Protein 9JB3 (pdb70)

GO terms:
  GO:0005515 protein binding (F, IPI)

Solvent-accessible surface area: 10215 Å² total; per-residue (Å²): 89,58,37,52,148,12,0,101,78,0,28,47,25,0,91,103,9,14,61,14,0,78,4,0,31,60,28,0,51,84,26,7,36,99,14,23,175,138,106,68,131,89,13,5,84,103,174,23,11,79,67,3,1,35,72,0,58,73,0,31,101,12,0,105,59,0,17,128,45,0,52,102,46,22,140,98,19,119,134,88,94,86,0,0,42,0,0,53,124,26,4,95,121,1,103,46,0,12,25,6,13,124,33,17,113,132,8,22,60,36,13,66,90,21,35,154,163,30,108,33,0,28,43,12,7,146,107,18,22,102,31,130,76,0,67,111,78,53,0,92,63,20,2,55,68,0,25,83,14,1,57,80,1,110,113,26,1,64,63,0,34,171,53,37,139,124,89,51,52,4,35,162,41,0,79,77,0,22,63,29,2,57,86,1,15,75,77,69,159

Secondary structure (DSSP, 8-state):
-HHHHHHHHHHHHHHHHHHHHHIIIIIIHHHHHHHHHHHTS-SS-HHHHHHHTTTHHHHHHHHHHHHHHHHHHHHTTTT----HHHHHHTHHHHTHHHHHHHHHHHHHHHHHHHHHH-HHHHHHHHHHHHSTTTTT--HHHHHTHHHHHHHHHHHHHHHHHHTSPTTSTTHHHHHHHHHHHHHHHGGG-

Structure (mmCIF, N/CA/C/O backbone):
data_9JB3
#
_entry.id   9JB3
#
_cell.length_a   74.197
_cell.length_b   74.197
_cell.length_c   40.398
_cell.angle_alpha   90.00
_cell.angle_beta   90.00
_cell.angle_gamma   90.00
#
_symmetry.space_group_name_H-M   'P 41'
#
loop_
_entity.id
_entity.type
_entity.pdbx_description
1 polymer 'FYVE, RhoGEF and PH domain-containing protein 6'
2 water water
#
loop_
_atom_site.group_PDB
_atom_site.id
_atom_site.type_symbol
_atom_site.label_atom_id
_atom_site.label_alt_id
_atom_site.label_comp_id
_atom_site.label_asym_id
_atom_site.label_entity_id
_atom_site.label_seq_id
_atom_site.pdbx_PDB_ins_code
_atom_site.Cartn_x
_atom_site.Cartn_y
_atom_site.Cartn_z
_atom_site.occupancy
_atom_site.B_iso_or_equiv
_atom_site.auth_seq_id
_atom_site.auth_comp_id
_atom_site.auth_asym_id
_atom_site.auth_atom_id
_atom_site.pdbx_PDB_model_num
ATOM 1 N N . GLY A 1 1 ? -60.732 -0.381 -3.830 1.00 28.01 -4 GLY A N 1
ATOM 2 C CA . GLY A 1 1 ? -61.009 0.080 -2.483 1.00 26.09 -4 GLY A CA 1
ATOM 3 C C . GLY A 1 1 ? -60.176 1.286 -2.087 1.00 22.31 -4 GLY A C 1
ATOM 4 O O . GLY A 1 1 ? -59.095 1.507 -2.626 1.00 18.11 -4 GLY A O 1
ATOM 5 N N . SER A 1 2 ? -60.687 2.068 -1.140 1.00 21.75 -3 SER A N 1
ATOM 6 C CA . SER A 1 2 ? -60.006 3.299 -0.751 1.00 19.29 -3 SER A CA 1
ATOM 7 C C . SER A 1 2 ? -58.624 3.050 -0.162 1.00 14.39 -3 SER A C 1
ATOM 8 O O . SER A 1 2 ? -57.671 3.719 -0.598 1.00 14.37 -3 SER A O 1
ATOM 11 N N . PRO A 1 3 ? -58.431 2.145 0.813 1.00 12.82 -2 PRO A N 1
ATOM 12 C CA . PRO A 1 3 ? -57.065 1.956 1.333 1.00 11.96 -2 PRO A CA 1
ATOM 13 C C . PRO A 1 3 ? -56.073 1.540 0.266 1.00 10.49 -2 PRO A C 1
ATOM 14 O O . PRO A 1 3 ? -54.955 2.067 0.235 1.00 10.18 -2 PRO A O 1
ATOM 18 N N . GLU A 1 4 ? -56.447 0.623 -0.626 1.00 10.69 -1 GLU A N 1
ATOM 19 C CA . GLU A 1 4 ? -55.516 0.223 -1.675 1.00 10.27 -1 GLU A CA 1
ATOM 20 C C . GLU A 1 4 ? -55.233 1.375 -2.628 1.00 10.01 -1 GLU A C 1
ATOM 21 O O . GLU A 1 4 ? -54.089 1.564 -3.055 1.00 10.61 -1 GLU A O 1
ATOM 27 N N . PHE A 1 5 ? -56.257 2.167 -2.959 1.00 9.42 0 PHE A N 1
ATOM 28 C CA . PHE A 1 5 ? -56.050 3.302 -3.853 1.00 9.91 0 PHE A CA 1
ATOM 29 C C . PHE A 1 5 ? -55.058 4.291 -3.260 1.00 10.30 0 PHE A C 1
ATOM 30 O O . PHE A 1 5 ? -54.139 4.758 -3.949 1.00 9.94 0 PHE A O 1
ATOM 38 N N . ILE A 1 6 ? -55.208 4.598 -1.971 1.00 9.44 1 ILE A N 1
ATOM 39 C CA . ILE A 1 6 ? -54.315 5.557 -1.333 1.00 8.50 1 ILE A CA 1
ATOM 40 C C . ILE A 1 6 ? -52.913 4.978 -1.195 1.00 8.30 1 ILE A C 1
ATOM 41 O O . ILE A 1 6 ? -51.917 5.671 -1.437 1.00 8.61 1 ILE A O 1
ATOM 46 N N . ALA A 1 7 ? -52.809 3.705 -0.804 1.00 8.75 2 ALA A N 1
ATOM 47 C CA . ALA A 1 7 ? -51.498 3.066 -0.731 1.00 9.00 2 ALA A CA 1
ATOM 48 C C . ALA A 1 7 ? -50.816 3.056 -2.095 1.00 8.83 2 ALA A C 1
ATOM 49 O O . ALA A 1 7 ? -49.603 3.276 -2.188 1.00 9.94 2 ALA A O 1
ATOM 51 N N . LYS A 1 8 ? -51.579 2.814 -3.165 1.00 9.69 3 LYS A N 1
ATOM 52 C CA . LYS A 1 8 ? -51.015 2.901 -4.510 1.00 11.17 3 LYS A CA 1
ATOM 53 C C . LYS A 1 8 ? -50.469 4.293 -4.803 1.00 10.58 3 LYS A C 1
ATOM 54 O O . LYS A 1 8 ? -49.446 4.429 -5.481 1.00 12.67 3 LYS A O 1
ATOM 60 N N . GLU A 1 9 ? -51.157 5.342 -4.329 1.00 10.35 4 GLU A N 1
ATOM 61 C CA . GLU A 1 9 ? -50.690 6.702 -4.575 1.00 10.05 4 GLU A CA 1
ATOM 62 C C . GLU A 1 9 ? -49.455 7.017 -3.746 1.00 9.49 4 GLU A C 1
ATOM 63 O O . GLU A 1 9 ? -48.568 7.758 -4.201 1.00 10.30 4 GLU A O 1
ATOM 69 N N . ILE A 1 10 ? -49.365 6.463 -2.535 1.00 8.90 5 ILE A N 1
ATOM 70 C CA . ILE A 1 10 ? -48.120 6.578 -1.786 1.00 9.18 5 ILE A CA 1
ATOM 71 C C . ILE A 1 10 ? -46.974 5.958 -2.578 1.00 9.84 5 ILE A C 1
ATOM 72 O O . ILE A 1 10 ? -45.900 6.555 -2.709 1.00 9.64 5 ILE A O 1
ATOM 77 N N . MET A 1 11 ? -47.198 4.774 -3.158 1.00 10.79 6 MET A N 1
ATOM 78 C CA . MET A 1 11 ? -46.145 4.125 -3.935 1.00 11.49 6 MET A CA 1
ATOM 79 C C . MET A 1 11 ? -45.820 4.912 -5.197 1.00 11.89 6 MET A C 1
ATOM 80 O O . MET A 1 11 ? -44.645 5.136 -5.512 1.00 12.02 6 MET A O 1
ATOM 85 N N . SER A 1 12 ? -46.845 5.316 -5.956 1.00 11.47 7 SER A N 1
ATOM 86 C CA . SER A 1 12 ? -46.567 5.959 -7.238 1.00 12.82 7 SER A CA 1
ATOM 87 C C . SER A 1 12 ? -45.892 7.310 -7.039 1.00 11.71 7 SER A C 1
ATOM 88 O O . SER A 1 12 ? -44.976 7.669 -7.790 1.00 12.78 7 SER A O 1
ATOM 91 N N . SER A 1 13 ? -46.295 8.057 -6.008 1.00 10.13 8 SER A N 1
ATOM 92 C CA . SER A 1 13 ? -45.610 9.314 -5.721 1.00 9.50 8 SER A CA 1
ATOM 93 C C . SER A 1 13 ? -44.216 9.073 -5.160 1.00 9.44 8 SER A C 1
ATOM 94 O O . SER A 1 13 ? -43.325 9.909 -5.339 1.00 10.27 8 SER A O 1
ATOM 97 N N . GLU A 1 14 ? -43.998 7.937 -4.502 1.00 9.06 9 GLU A N 1
ATOM 98 C CA . GLU A 1 14 ? -42.653 7.618 -4.045 1.00 8.77 9 GLU A CA 1
ATOM 99 C C . GLU A 1 14 ? -41.728 7.278 -5.208 1.00 9.92 9 GLU A C 1
ATOM 100 O O . GLU A 1 14 ? -40.532 7.591 -5.154 1.00 10.10 9 GLU A O 1
ATOM 106 N N . LYS A 1 15 ? -42.246 6.636 -6.262 1.00 10.43 10 LYS A N 1
ATOM 107 C CA . LYS A 1 15 ? -41.423 6.412 -7.448 1.00 11.21 10 LYS A CA 1
ATOM 108 C C . LYS A 1 15 ? -40.898 7.727 -7.998 1.00 11.62 10 LYS A C 1
ATOM 109 O O . LYS A 1 15 ? -39.714 7.842 -8.351 1.00 11.74 10 LYS A O 1
ATOM 115 N N . VAL A 1 16 ? -41.769 8.732 -8.085 1.00 11.02 11 VAL A N 1
ATOM 116 C CA . VAL A 1 16 ? -41.343 10.040 -8.571 1.00 10.79 11 VAL A CA 1
ATOM 117 C C . VAL A 1 16 ? -40.323 10.651 -7.620 1.00 9.92 11 VAL A C 1
ATOM 118 O O . VAL A 1 16 ? -39.311 11.221 -8.052 1.00 11.63 11 VAL A O 1
ATOM 122 N N . PHE A 1 17 ? -40.572 10.548 -6.311 1.00 9.48 12 PHE A N 1
ATOM 123 C CA . PHE A 1 17 ? -39.673 11.165 -5.339 1.00 9.27 12 PHE A CA 1
ATOM 124 C C . PHE A 1 17 ? -38.293 10.513 -5.355 1.00 8.41 12 PHE A C 1
ATOM 125 O O . PHE A 1 17 ? -37.273 11.212 -5.309 1.00 9.15 12 PHE A O 1
ATOM 133 N N . VAL A 1 18 ? -38.232 9.180 -5.415 1.00 9.22 13 VAL A N 1
ATOM 134 C CA . VAL A 1 18 ? -36.930 8.519 -5.503 1.00 8.78 13 VAL A CA 1
ATOM 135 C C . VAL A 1 18 ? -36.210 8.918 -6.787 1.00 9.72 13 VAL A C 1
ATOM 136 O O . VAL A 1 18 ? -34.979 9.041 -6.803 1.00 9.71 13 VAL A O 1
ATOM 140 N N . ASP A 1 19 ? -36.952 9.175 -7.863 1.00 9.06 14 ASP A N 1
ATOM 141 C CA . ASP A 1 19 ? -36.314 9.642 -9.088 1.00 9.00 14 ASP A CA 1
ATOM 142 C C . ASP A 1 19 ? -35.675 11.018 -8.898 1.00 8.96 14 ASP A C 1
ATOM 143 O O . ASP A 1 19 ? -34.626 11.303 -9.491 1.00 8.90 14 ASP A O 1
ATOM 148 N N . VAL A 1 20 ? -36.295 11.887 -8.091 1.00 8.41 15 VAL A N 1
ATOM 149 C CA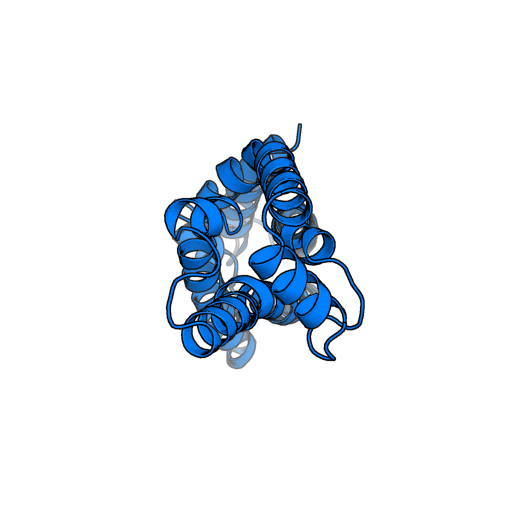 . VAL A 1 20 ? -35.662 13.162 -7.753 1.00 8.15 15 VAL A CA 1
ATOM 150 C C . VAL A 1 20 ? -34.396 12.933 -6.942 1.00 7.23 15 VAL A C 1
ATOM 151 O O . VAL A 1 20 ? -33.367 13.582 -7.178 1.00 7.59 15 VAL A O 1
ATOM 155 N N . LEU A 1 21 ? -34.441 12.021 -5.966 1.00 7.18 16 LEU A N 1
ATOM 156 C CA . LEU A 1 21 ? -33.232 11.746 -5.195 1.00 7.83 16 LEU A CA 1
ATOM 157 C C . LEU A 1 21 ? -32.132 11.187 -6.092 1.00 7.96 16 LEU A C 1
ATOM 158 O O . LEU A 1 21 ? -30.952 11.511 -5.904 1.00 8.40 16 LEU A O 1
ATOM 163 N N . LYS A 1 22 ? -32.500 10.365 -7.087 1.00 8.34 17 LYS A N 1
ATOM 164 C CA . LYS A 1 22 ? -31.522 9.897 -8.070 1.00 7.06 17 LYS A CA 1
ATOM 165 C C . LYS A 1 22 ? -30.961 11.066 -8.871 1.00 6.93 17 LYS A C 1
ATOM 166 O O . LYS A 1 22 ? -29.746 11.164 -9.094 1.00 8.13 17 LYS A O 1
ATOM 172 N N . LEU A 1 23 ? -31.841 11.962 -9.325 1.00 7.29 18 LEU A N 1
ATOM 173 C CA . LEU A 1 23 ? -31.393 13.137 -10.072 1.00 7.22 18 LEU A CA 1
ATOM 174 C C . LEU A 1 23 ? -30.310 13.895 -9.315 1.00 6.72 18 LEU A C 1
ATOM 175 O O . LEU A 1 23 ? -29.338 14.368 -9.915 1.00 7.93 18 LEU A O 1
ATOM 180 N N . LEU A 1 24 ? -30.457 14.011 -7.992 1.00 6.46 19 LEU A N 1
ATOM 181 C CA . LEU A 1 24 ? -29.510 14.780 -7.191 1.00 7.72 19 LEU A CA 1
ATOM 182 C C . LEU A 1 24 ? -28.281 13.957 -6.828 1.00 7.65 19 LEU A C 1
ATOM 183 O O . LEU A 1 24 ? -27.149 14.371 -7.090 1.00 8.94 19 LEU A O 1
ATOM 188 N N . HIS A 1 25 ? -28.491 12.795 -6.210 1.00 8.75 20 HIS A N 1
ATOM 189 C CA . HIS A 1 25 ? -27.397 12.024 -5.631 1.00 8.26 20 HIS A CA 1
ATOM 190 C C . HIS A 1 25 ? -26.573 11.293 -6.685 1.00 8.49 20 HIS A C 1
ATOM 191 O O . HIS A 1 25 ? -25.365 11.087 -6.497 1.00 9.50 20 HIS A O 1
ATOM 198 N N . ILE A 1 26 ? -27.199 10.897 -7.787 1.00 8.01 21 ILE A N 1
ATOM 199 C CA . ILE A 1 26 ? -26.535 10.139 -8.837 1.00 7.54 21 ILE A CA 1
ATOM 200 C C . ILE A 1 26 ? -26.257 11.024 -10.044 1.00 8.42 21 ILE A C 1
ATOM 201 O O . ILE A 1 26 ? -25.102 11.192 -10.440 1.00 9.41 21 ILE A O 1
ATOM 206 N N . ASP A 1 27 ? -27.303 11.612 -10.630 1.00 6.92 22 ASP A N 1
ATOM 207 C CA . ASP A 1 27 ? -27.138 12.235 -11.940 1.00 6.85 22 ASP A CA 1
ATOM 208 C C . ASP A 1 27 ? -26.372 13.551 -11.846 1.00 6.95 22 ASP A C 1
ATOM 209 O O . ASP A 1 27 ? -25.416 13.781 -12.600 1.00 7.44 22 ASP A O 1
ATOM 214 N N . PHE A 1 28 ? -26.760 14.420 -10.914 1.00 6.76 23 PHE A N 1
ATOM 215 C CA . PHE A 1 28 ? -26.023 15.664 -10.754 1.00 7.45 23 PHE A CA 1
ATOM 216 C C . PHE A 1 28 ? -24.606 15.392 -10.270 1.00 7.98 23 PHE A C 1
ATOM 217 O O . PHE A 1 28 ? -23.642 15.977 -10.770 1.00 8.21 23 PHE A O 1
ATOM 225 N N . ARG A 1 29 ? -24.463 14.512 -9.281 1.00 8.19 24 ARG A N 1
ATOM 226 C CA . ARG A 1 29 ? -23.134 14.183 -8.786 1.00 8.17 24 ARG A CA 1
ATOM 227 C C . ARG A 1 29 ? -22.258 13.603 -9.893 1.00 8.26 24 ARG A C 1
ATOM 228 O O . ARG A 1 29 ? -21.062 13.918 -9.970 1.00 9.38 24 ARG A O 1
ATOM 236 N N . ASP A 1 30 ? -22.838 12.777 -10.777 1.00 8.26 25 ASP A N 1
ATOM 237 C CA . ASP A 1 30 ? -22.092 12.256 -11.923 1.00 8.14 25 ASP A CA 1
ATOM 238 C C . ASP A 1 30 ? -21.686 13.374 -12.876 1.00 8.05 25 ASP A C 1
ATOM 239 O O . ASP A 1 30 ? -20.618 13.309 -13.491 1.00 9.83 25 ASP A O 1
ATOM 244 N N . ALA A 1 31 ? -22.549 14.385 -13.052 1.00 7.69 26 ALA A N 1
ATOM 245 C CA . ALA A 1 31 ? -22.189 15.511 -13.911 1.00 8.08 26 ALA A CA 1
ATOM 246 C C . ALA A 1 31 ? -20.998 16.264 -13.347 1.00 7.77 26 ALA A C 1
ATOM 247 O O . ALA A 1 31 ? -20.125 16.713 -14.100 1.00 9.23 26 ALA A O 1
ATOM 249 N N . VAL A 1 32 ? -20.970 16.459 -12.026 1.00 8.30 27 VAL A N 1
ATOM 250 C CA . VAL A 1 32 ? -19.810 17.086 -11.398 1.00 9.52 27 VAL A CA 1
ATOM 251 C C . VAL A 1 32 ? -18.576 16.219 -11.592 1.00 9.26 27 VAL A C 1
ATOM 252 O O . VAL A 1 32 ? -17.496 16.724 -11.910 1.00 10.03 27 VAL A O 1
ATOM 256 N N . ALA A 1 33 ? -18.720 14.901 -11.419 1.00 9.52 28 ALA A N 1
ATOM 257 C CA . ALA A 1 33 ? -17.585 14.000 -11.602 1.00 9.99 28 ALA A CA 1
ATOM 258 C C . ALA A 1 33 ? -17.080 14.033 -13.036 1.00 10.87 28 ALA A C 1
ATOM 259 O O . ALA A 1 33 ? -15.866 13.967 -13.277 1.00 11.98 28 ALA A O 1
ATOM 261 N N . HIS A 1 34 ? -17.998 14.124 -14.003 1.00 10.69 29 HIS A N 1
ATOM 262 C CA . HIS A 1 34 ? -17.604 14.206 -15.406 1.00 10.80 29 HIS A CA 1
ATOM 263 C C . HIS A 1 34 ? -16.806 15.474 -15.680 1.00 11.68 29 HIS A C 1
ATOM 264 O O . HIS A 1 34 ? -15.774 15.437 -16.362 1.00 13.54 29 HIS A O 1
ATOM 271 N N . ALA A 1 35 ? -17.270 16.612 -15.162 1.00 11.03 30 ALA A N 1
ATOM 272 C CA . ALA A 1 35 ? -16.533 17.852 -15.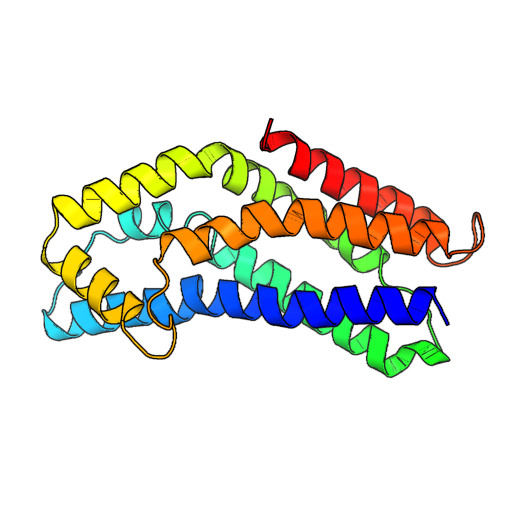357 1.00 10.92 30 ALA A CA 1
ATOM 273 C C . ALA A 1 35 ? -15.169 17.792 -14.689 1.00 12.46 30 ALA A C 1
ATOM 274 O O . ALA A 1 35 ? -14.178 18.299 -15.231 1.00 14.84 30 ALA A O 1
ATOM 276 N N . SER A 1 36 ? -15.094 17.164 -13.513 1.00 11.82 31 SER A N 1
ATOM 277 C CA . SER A 1 36 ? -13.819 17.034 -12.818 1.00 12.42 31 SER A CA 1
ATOM 278 C C . SER A 1 36 ? -12.854 16.164 -13.606 1.00 14.23 31 SER A C 1
ATOM 279 O O . SER A 1 36 ? -11.646 16.430 -13.632 1.00 16.72 31 SER A O 1
ATOM 282 N N . ARG A 1 37 ? -13.361 15.120 -14.264 1.00 16.19 32 ARG A N 1
ATOM 283 C CA . ARG A 1 37 ? -12.478 14.326 -15.108 1.00 21.55 32 ARG A CA 1
ATOM 284 C C . ARG A 1 37 ? -12.056 15.097 -16.354 1.00 22.76 32 ARG A C 1
ATOM 285 O O . ARG A 1 37 ? -10.901 14.981 -16.786 1.00 24.55 32 ARG A O 1
ATOM 293 N N . GLN A 1 38 ? -12.948 15.920 -16.918 1.00 21.87 33 GLN A N 1
ATOM 294 C CA . GLN A 1 38 ? -12.575 16.754 -18.062 1.00 22.96 33 GLN A CA 1
ATOM 295 C C . GLN A 1 38 ? -11.470 17.736 -17.692 1.00 23.18 33 GLN A C 1
ATOM 296 O O . GLN A 1 38 ? -10.604 18.055 -18.518 1.00 25.38 33 GLN A O 1
ATOM 302 N N . LEU A 1 39 ? -11.492 18.241 -16.465 1.00 22.72 34 LEU A N 1
ATOM 303 C CA . LEU A 1 39 ? -10.515 19.222 -16.016 1.00 22.14 34 LEU A CA 1
ATOM 304 C C . LEU A 1 39 ? -9.271 18.588 -15.411 1.00 21.77 34 LEU A C 1
ATOM 305 O O . LEU A 1 39 ? -8.231 19.253 -15.326 1.00 22.47 34 LEU A O 1
ATOM 310 N N . GLY A 1 40 ? -9.344 17.324 -15.000 1.00 22.27 35 GLY A N 1
ATOM 311 C CA . GLY A 1 40 ? -8.232 16.664 -14.349 1.00 21.91 35 GLY A CA 1
ATOM 312 C C . GLY A 1 40 ? -8.076 16.986 -12.883 1.00 21.45 35 GLY A C 1
ATOM 313 O O . GLY A 1 40 ? -7.041 16.657 -12.294 1.00 22.93 35 GLY A O 1
ATOM 314 N N . LYS A 1 41 ? -9.067 17.625 -12.277 1.00 20.26 36 LYS A N 1
ATOM 315 C CA . LYS A 1 41 ? -9.037 17.990 -10.869 1.00 19.31 36 LYS A CA 1
ATOM 316 C C . LYS A 1 41 ? -10.465 18.279 -10.443 1.00 17.43 36 LYS A C 1
ATOM 317 O O . LYS A 1 41 ? -11.324 18.529 -11.293 1.00 16.72 36 LYS A O 1
ATOM 323 N N . PRO A 1 42 ? -10.760 18.230 -9.145 1.00 16.72 37 PRO A N 1
ATOM 324 C CA . PRO A 1 42 ? -12.139 18.494 -8.715 1.00 14.62 37 PRO A CA 1
ATOM 325 C C . PRO A 1 42 ? -12.574 19.895 -9.113 1.00 14.30 37 PRO A C 1
ATOM 326 O O . PRO A 1 42 ? -11.851 20.871 -8.902 1.00 15.41 37 PRO A O 1
ATOM 330 N N . VAL A 1 43 ? -13.765 19.991 -9.713 1.00 12.87 38 VAL A N 1
ATOM 331 C CA . VAL A 1 43 ? -14.299 21.311 -10.029 1.00 13.92 38 VAL A CA 1
ATOM 332 C C . VAL A 1 43 ? -14.792 22.007 -8.779 1.00 12.67 38 VAL A C 1
ATOM 333 O O . VAL A 1 43 ? -14.912 23.238 -8.767 1.00 14.24 38 VAL A O 1
ATOM 337 N N . ILE A 1 44 ? -15.076 21.246 -7.722 1.00 11.20 39 ILE A N 1
ATOM 338 C CA . ILE A 1 44 ? -15.476 21.784 -6.429 1.00 11.63 39 ILE A CA 1
ATOM 339 C C . ILE A 1 44 ? -14.996 20.803 -5.370 1.00 11.94 39 ILE A C 1
ATOM 340 O O . ILE A 1 44 ? -14.888 19.600 -5.623 1.00 13.27 39 ILE A O 1
ATOM 345 N N . GLU A 1 45 ? -14.664 21.329 -4.192 1.00 12.15 40 GLU A N 1
ATOM 346 C CA . GLU A 1 45 ? -14.236 20.483 -3.086 1.00 14.23 40 GLU A CA 1
ATOM 347 C C . GLU A 1 45 ? -15.348 19.512 -2.691 1.00 13.64 40 GLU A C 1
ATOM 348 O O . GLU A 1 45 ? -16.507 19.908 -2.552 1.00 13.64 40 GLU A O 1
ATOM 354 N N . ASP A 1 46 ? -14.990 18.239 -2.497 1.00 14.52 41 ASP A N 1
ATOM 355 C CA . ASP A 1 46 ? -15.972 17.233 -2.092 1.00 15.99 41 ASP A CA 1
ATOM 356 C C . ASP A 1 46 ? -16.762 17.676 -0.863 1.00 15.03 41 ASP A C 1
ATOM 357 O O . ASP A 1 46 ? -17.985 17.499 -0.800 1.00 14.41 41 ASP A O 1
ATOM 362 N N . ARG A 1 47 ? -16.080 18.237 0.136 1.00 15.15 42 ARG A N 1
ATOM 363 C CA . ARG A 1 47 ? -16.773 18.588 1.371 1.00 16.42 42 ARG A CA 1
ATOM 364 C C . ARG A 1 47 ? -17.833 19.659 1.136 1.00 15.17 42 ARG A C 1
ATOM 365 O O . ARG A 1 47 ? -18.877 19.651 1.801 1.00 17.02 42 ARG A O 1
ATOM 373 N N . ILE A 1 48 ? -17.605 20.568 0.183 1.00 12.51 43 ILE A N 1
ATOM 374 C CA . ILE A 1 48 ? -18.609 21.581 -0.130 1.00 11.48 43 ILE A CA 1
ATOM 375 C C . ILE A 1 48 ? -19.757 20.965 -0.918 1.00 10.58 43 ILE A C 1
ATOM 376 O O . ILE A 1 48 ? -20.936 21.209 -0.623 1.00 11.62 43 ILE A O 1
ATOM 381 N N . LEU A 1 49 ? -19.434 20.157 -1.931 1.00 9.87 44 LEU A N 1
ATOM 382 C CA . LEU A 1 49 ? -20.478 19.478 -2.700 1.00 9.54 44 LEU A CA 1
ATOM 383 C C . LEU A 1 49 ? -21.364 18.628 -1.798 1.00 10.23 44 LEU A C 1
ATOM 384 O O . LEU A 1 49 ? -22.592 18.606 -1.961 1.00 10.66 44 LEU A O 1
ATOM 389 N N . ASN A 1 50 ? -20.761 17.930 -0.831 1.00 11.06 45 ASN A N 1
ATOM 390 C CA . ASN A 1 50 ? -21.540 17.054 0.036 1.00 11.47 45 ASN A CA 1
ATOM 391 C C . ASN A 1 50 ? -22.441 17.846 0.975 1.00 11.11 45 ASN A C 1
ATOM 392 O O . ASN A 1 50 ? -23.476 17.329 1.410 1.00 11.96 45 ASN A O 1
ATOM 397 N N . GLN A 1 51 ? -22.072 19.094 1.297 1.00 10.93 46 GLN A N 1
ATOM 398 C CA . GLN A 1 51 ? -22.940 19.937 2.109 1.00 11.06 46 GLN A CA 1
ATOM 399 C C . GLN A 1 51 ? -24.106 20.467 1.288 1.00 10.67 46 GLN A C 1
ATOM 400 O O . GLN A 1 51 ? -25.229 20.574 1.795 1.00 11.71 46 GLN A O 1
ATOM 406 N N . ILE A 1 52 ? -23.863 20.798 0.014 1.00 10.01 47 ILE A N 1
ATOM 407 C CA . ILE A 1 52 ? -24.961 21.174 -0.871 1.00 10.99 47 ILE A CA 1
ATOM 408 C C . ILE A 1 52 ? -25.918 20.003 -1.033 1.00 9.90 47 ILE A C 1
ATOM 409 O O . ILE A 1 52 ? -27.142 20.155 -0.927 1.00 10.62 47 ILE A O 1
ATOM 414 N N . LEU A 1 53 ? -25.369 18.819 -1.293 1.00 9.55 48 LEU A N 1
ATOM 415 C CA . LEU A 1 53 ? -26.161 17.596 -1.422 1.00 9.56 48 LEU A CA 1
ATOM 416 C C . LEU A 1 53 ? -26.310 16.929 -0.055 1.00 9.61 48 LEU A C 1
ATOM 417 O O . LEU A 1 53 ? -25.997 15.757 0.148 1.00 9.15 48 LEU A O 1
ATOM 422 N N . TYR A 1 54 ? -26.846 17.719 0.873 1.00 9.96 49 TYR A N 1
ATOM 423 C CA . TYR A 1 54 ? -26.843 17.396 2.295 1.00 10.30 49 TYR A CA 1
ATOM 424 C C . TYR A 1 54 ? -27.599 16.103 2.579 1.00 10.53 49 TYR A C 1
ATOM 425 O O . TYR A 1 54 ? -28.801 16.013 2.327 1.00 10.96 49 TYR A O 1
ATOM 434 N N . TYR A 1 55 ? -26.894 15.104 3.109 1.00 10.51 50 TYR A N 1
ATOM 435 C CA . TYR A 1 55 ? -27.464 13.807 3.471 1.00 11.07 50 TYR A CA 1
ATOM 436 C C . TYR A 1 55 ? -28.051 13.054 2.282 1.00 10.81 50 TYR A C 1
ATOM 437 O O . TYR A 1 55 ? -28.752 12.053 2.477 1.00 12.34 50 TYR A O 1
ATOM 446 N N . LEU A 1 56 ? -27.770 13.478 1.051 1.00 10.31 51 LEU A N 1
ATOM 447 C CA . LEU A 1 56 ? -28.390 12.816 -0.093 1.00 11.19 51 LEU A CA 1
ATOM 448 C C . LEU A 1 56 ? -28.000 11.349 -0.255 1.00 10.12 51 LEU A C 1
ATOM 449 O O . LEU A 1 56 ? -28.868 10.557 -0.667 1.00 9.59 51 LEU A O 1
ATOM 454 N N . PRO A 1 57 ? -26.765 10.912 0.026 1.00 9.74 52 PRO A N 1
ATOM 455 C CA . PRO A 1 57 ? -26.503 9.466 -0.067 1.00 10.46 52 PRO A CA 1
ATOM 456 C C . PRO A 1 57 ? -27.379 8.664 0.872 1.00 10.50 52 PRO A C 1
ATOM 457 O O . PRO A 1 57 ? -27.944 7.633 0.476 1.00 11.52 52 PRO A O 1
ATOM 461 N N . GLN A 1 58 ? -27.540 9.149 2.105 1.00 11.03 53 GLN A N 1
ATOM 462 C CA . GLN A 1 58 ? -28.373 8.462 3.084 1.00 12.20 53 GLN A CA 1
ATOM 463 C C . GLN A 1 58 ? -29.841 8.491 2.689 1.00 11.64 53 GLN A C 1
ATOM 464 O O . GLN A 1 58 ? -30.549 7.484 2.819 1.00 12.35 53 GLN A O 1
ATOM 470 N N . LEU A 1 59 ? -30.326 9.641 2.227 1.00 11.76 54 LEU A N 1
ATOM 471 C CA . LEU A 1 59 ? -31.738 9.731 1.885 1.00 10.99 54 LEU A CA 1
ATOM 472 C C . LEU A 1 59 ? -32.051 8.899 0.651 1.00 10.53 54 LEU A C 1
ATOM 473 O O . LEU A 1 59 ? -33.087 8.228 0.599 1.00 10.08 54 LEU A O 1
ATOM 478 N N . TYR A 1 60 ? -31.157 8.899 -0.341 1.00 9.01 55 TYR A N 1
ATOM 479 C CA . TYR A 1 60 ? -31.374 8.056 -1.513 1.00 8.97 55 TYR A CA 1
ATOM 480 C C . TYR A 1 60 ? -31.433 6.582 -1.119 1.00 8.76 55 TYR A C 1
ATOM 481 O O . TYR A 1 60 ? -32.347 5.859 -1.530 1.00 9.27 55 TYR A O 1
ATOM 490 N N . GLU A 1 61 ? -30.468 6.119 -0.311 1.00 9.13 56 GLU A N 1
ATOM 491 C CA . GLU A 1 61 ? -30.469 4.714 0.090 1.00 10.98 56 GLU A CA 1
ATOM 492 C C . GLU A 1 61 ? -31.719 4.379 0.893 1.00 9.47 56 GLU A C 1
ATOM 493 O O . GLU A 1 61 ? -32.342 3.326 0.690 1.00 11.33 56 GLU A O 1
ATOM 499 N N . LEU A 1 62 ? -32.124 5.286 1.780 1.00 9.74 57 LEU A N 1
ATOM 500 C CA . LEU A 1 62 ? -33.299 5.049 2.609 1.00 9.87 57 LEU A CA 1
ATOM 501 C C . LEU A 1 62 ? -34.544 4.913 1.750 1.00 8.87 57 LEU A C 1
ATOM 502 O O . LEU A 1 62 ? -35.282 3.922 1.849 1.00 9.39 57 LEU A O 1
ATOM 507 N N . ASN A 1 63 ? -34.783 5.886 0.872 1.00 8.89 58 ASN A N 1
ATOM 508 C CA . ASN A 1 63 ? -36.049 5.877 0.153 1.00 9.28 58 ASN A CA 1
ATOM 509 C C . ASN A 1 63 ? -36.056 4.914 -1.025 1.00 9.54 58 ASN A C 1
ATOM 510 O O . ASN A 1 63 ? -37.128 4.419 -1.391 1.00 9.22 58 ASN A O 1
ATOM 515 N N . ARG A 1 64 ? -34.897 4.627 -1.630 1.00 9.94 59 ARG A N 1
ATOM 516 C CA . ARG A 1 64 ? -34.853 3.558 -2.626 1.00 11.79 59 ARG A CA 1
ATOM 517 C C . ARG A 1 64 ? -35.352 2.250 -2.033 1.00 12.37 59 ARG A C 1
ATOM 518 O O . ARG A 1 64 ? -36.099 1.503 -2.685 1.00 12.11 59 ARG A O 1
ATOM 526 N N . ASP A 1 65 ? -34.957 1.957 -0.789 1.00 13.81 60 ASP A N 1
ATOM 527 C CA . ASP A 1 65 ? -35.378 0.709 -0.158 1.00 17.31 60 ASP A CA 1
ATOM 528 C C . ASP A 1 65 ? -36.817 0.783 0.333 1.00 13.23 60 ASP A C 1
ATOM 529 O O . ASP A 1 65 ? -37.557 -0.202 0.233 1.00 13.18 60 ASP A O 1
ATOM 534 N N . LEU A 1 66 ? -37.227 1.934 0.870 1.00 10.97 61 LEU A N 1
ATOM 535 C CA . L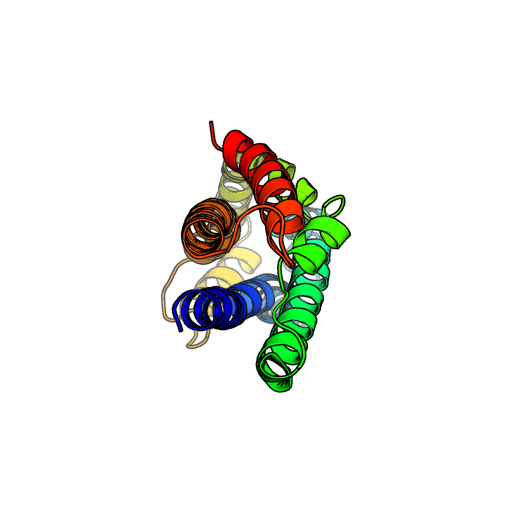EU A 1 66 ? -38.624 2.129 1.235 1.00 10.54 61 LEU A CA 1
ATOM 536 C C . LEU A 1 66 ? -39.524 1.881 0.033 1.00 9.47 61 LEU A C 1
ATOM 537 O O . LEU A 1 66 ? -40.515 1.143 0.118 1.00 9.86 61 LEU A O 1
ATOM 542 N N . LEU A 1 67 ? -39.157 2.457 -1.114 1.00 8.80 62 LEU A N 1
ATOM 543 C CA . LEU A 1 67 ? -39.944 2.299 -2.330 1.00 9.45 62 LEU A CA 1
ATOM 544 C C . LEU A 1 67 ? -40.039 0.839 -2.745 1.00 10.98 62 LEU A C 1
ATOM 545 O O . LEU A 1 67 ? -41.124 0.344 -3.064 1.00 11.03 62 LEU A O 1
ATOM 550 N N . LYS A 1 68 ? -38.908 0.131 -2.768 1.00 11.64 63 LYS A N 1
ATOM 551 C CA . LYS A 1 68 ? -38.952 -1.259 -3.209 1.00 13.93 63 LYS A CA 1
ATOM 552 C C . LYS A 1 68 ? -39.826 -2.101 -2.289 1.00 11.83 63 LYS A C 1
ATOM 553 O O . LYS A 1 68 ? -40.561 -2.977 -2.758 1.00 11.88 63 LYS A O 1
ATOM 559 N N . GLU A 1 69 ? -39.799 -1.826 -0.981 1.00 10.44 64 GLU A N 1
ATOM 560 C CA . GLU A 1 69 ? -40.686 -2.544 -0.068 1.00 11.03 64 GLU A CA 1
ATOM 561 C C . GLU A 1 69 ? -42.151 -2.213 -0.345 1.00 9.39 64 GLU A C 1
ATOM 562 O O . GLU A 1 69 ? -43.002 -3.111 -0.361 1.00 10.25 64 GLU A O 1
ATOM 568 N N . LEU A 1 70 ? -42.464 -0.936 -0.590 1.00 9.75 65 LEU A N 1
ATOM 569 C CA . LEU A 1 70 ? -43.831 -0.574 -0.963 1.00 9.23 65 LEU A CA 1
ATOM 570 C C . LEU A 1 70 ? -44.258 -1.278 -2.243 1.00 9.08 65 LEU A C 1
ATOM 571 O O . LEU A 1 70 ? -45.399 -1.744 -2.349 1.00 11.04 65 LEU A O 1
ATOM 576 N N . GLU A 1 71 ? -43.360 -1.356 -3.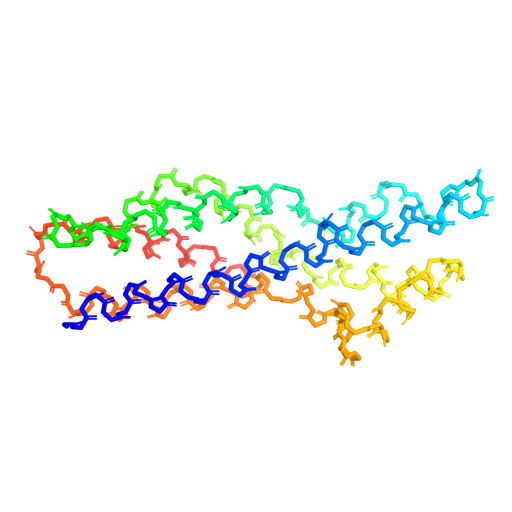233 1.00 9.76 66 GLU A N 1
ATOM 577 C CA . GLU A 1 71 ? -43.705 -2.021 -4.486 1.00 11.37 66 GLU A CA 1
ATOM 578 C C . GLU A 1 71 ? -44.026 -3.492 -4.263 1.00 11.67 66 GLU A C 1
ATOM 579 O O . GLU A 1 71 ? -44.973 -4.025 -4.854 1.00 12.45 66 GLU A O 1
ATOM 585 N N . GLU A 1 72 ? -43.238 -4.171 -3.427 1.00 10.88 67 GLU A N 1
ATOM 586 C CA . GLU A 1 72 ? -43.556 -5.551 -3.075 1.00 11.80 67 GLU A CA 1
ATOM 587 C C . GLU A 1 72 ? -44.924 -5.644 -2.412 1.00 10.97 67 GLU A C 1
ATOM 588 O O . GLU A 1 72 ? -45.718 -6.541 -2.722 1.00 11.85 67 GLU A O 1
ATOM 594 N N . ARG A 1 73 ? -45.231 -4.720 -1.502 1.00 10.15 68 ARG A N 1
ATOM 595 C CA . ARG A 1 73 ? -46.531 -4.786 -0.837 1.00 10.96 68 ARG A CA 1
ATOM 596 C C . ARG A 1 73 ? -47.671 -4.634 -1.833 1.00 9.89 68 ARG A C 1
ATOM 597 O O . ARG A 1 73 ? -48.675 -5.352 -1.753 1.00 11.26 68 ARG A O 1
ATOM 605 N N . MET A 1 74 ? -47.549 -3.694 -2.770 1.00 9.86 69 MET A N 1
ATOM 606 C CA . MET A 1 74 ? -48.666 -3.463 -3.674 1.00 10.15 69 MET A CA 1
ATOM 607 C C . MET A 1 74 ? -48.834 -4.613 -4.659 1.00 11.53 69 MET A C 1
ATOM 608 O O . MET A 1 74 ? -49.953 -4.884 -5.107 1.00 12.77 69 MET A O 1
ATOM 613 N N . LEU A 1 75 ? -47.749 -5.331 -4.969 1.00 11.89 70 LEU A N 1
ATOM 614 C CA . LEU A 1 75 ? -47.853 -6.522 -5.803 1.00 12.35 70 LEU A CA 1
ATOM 615 C C . LEU A 1 75 ? -48.572 -7.671 -5.100 1.00 11.96 70 LEU A C 1
ATOM 616 O O . LEU A 1 75 ? -49.071 -8.576 -5.777 1.00 15.04 70 LEU A O 1
ATOM 621 N N . HIS A 1 76 ? -48.656 -7.652 -3.771 1.00 11.34 71 HIS A N 1
ATOM 622 C CA . HIS A 1 76 ? -49.244 -8.758 -3.026 1.00 11.74 71 HIS A CA 1
ATOM 623 C C . HIS A 1 76 ? -50.394 -8.302 -2.135 1.00 10.57 71 HIS A C 1
ATOM 624 O O . HIS A 1 76 ? -50.717 -8.961 -1.145 1.00 11.34 71 HIS A O 1
ATOM 631 N N . TRP A 1 77 ? -51.038 -7.191 -2.503 1.00 10.07 72 TRP A N 1
ATOM 632 C CA . TRP A 1 77 ? -52.062 -6.589 -1.658 1.00 10.84 72 TRP A CA 1
ATOM 633 C C . TRP A 1 77 ? -53.209 -7.545 -1.378 1.00 11.62 72 TRP A C 1
ATOM 634 O O . TRP A 1 77 ? -53.820 -7.474 -0.308 1.00 11.89 72 TRP A O 1
ATOM 645 N N . THR A 1 78 ? -53.535 -8.424 -2.329 1.00 13.18 73 THR A N 1
ATOM 646 C CA . THR A 1 78 ? -54.640 -9.357 -2.117 1.00 14.96 73 THR A CA 1
ATOM 647 C C . THR A 1 78 ? -54.443 -10.173 -0.846 1.00 14.83 73 THR A C 1
ATOM 648 O O . THR A 1 78 ? -55.401 -10.432 -0.107 1.00 15.79 73 THR A O 1
ATOM 652 N N . GLU A 1 79 ? -53.206 -10.576 -0.569 1.00 12.50 74 GLU A N 1
ATOM 653 C CA . GLU A 1 79 ? -52.918 -11.431 0.567 1.00 12.12 74 GLU A CA 1
ATOM 654 C C . GLU A 1 79 ? -52.549 -10.660 1.822 1.00 11.42 74 GLU A C 1
ATOM 655 O O . GLU A 1 79 ? -52.719 -11.196 2.920 1.00 13.37 74 GLU A O 1
ATOM 661 N N . GLN A 1 80 ? -52.053 -9.425 1.696 1.00 9.86 75 GLN A N 1
ATOM 662 C CA . GLN A 1 80 ? -51.620 -8.665 2.866 1.00 10.38 75 GLN A CA 1
ATOM 663 C C . GLN A 1 80 ? -51.800 -7.180 2.596 1.00 9.57 75 GLN A C 1
ATOM 664 O O . GLN A 1 80 ? -51.152 -6.629 1.703 1.00 11.08 75 GLN A O 1
ATOM 670 N N . GLN A 1 81 ? -52.663 -6.530 3.374 1.00 10.07 76 GLN A N 1
ATOM 671 C CA . GLN A 1 81 ? -52.966 -5.112 3.169 1.00 9.83 76 GLN A CA 1
ATOM 672 C C . GLN A 1 81 ? -52.254 -4.269 4.227 1.00 10.75 76 GLN A C 1
ATOM 673 O O . GLN A 1 81 ? -52.855 -3.764 5.173 1.00 12.84 76 GLN A O 1
ATOM 679 N N . ARG A 1 82 ? -50.936 -4.125 4.053 1.00 10.43 77 ARG A N 1
ATOM 680 C CA . ARG A 1 82 ? -50.117 -3.372 4.996 1.00 10.17 77 ARG A CA 1
ATOM 681 C C . ARG A 1 82 ? -49.027 -2.611 4.270 1.00 9.09 77 ARG A C 1
ATOM 682 O O . ARG A 1 82 ? -48.329 -3.182 3.421 1.00 9.85 77 ARG A O 1
ATOM 690 N N . ILE A 1 83 ? -48.842 -1.347 4.660 1.00 8.57 78 ILE A N 1
ATOM 691 C CA . ILE A 1 83 ? -47.679 -0.562 4.238 1.00 8.73 78 ILE A CA 1
ATOM 692 C C . ILE A 1 83 ? -47.051 0.210 5.396 1.00 8.14 78 ILE A C 1
ATOM 693 O O . ILE A 1 83 ? -45.870 0.554 5.336 1.00 8.83 78 ILE A O 1
ATOM 698 N N . ALA A 1 84 ? -47.824 0.526 6.437 1.00 8.92 79 ALA A N 1
ATOM 699 C CA . ALA A 1 84 ? -47.353 1.526 7.393 1.00 8.33 79 ALA A CA 1
ATOM 700 C C . ALA A 1 84 ? -46.203 1.010 8.254 1.00 8.43 79 ALA A C 1
ATOM 701 O O . ALA A 1 84 ? -45.391 1.811 8.736 1.00 9.24 79 ALA A O 1
ATOM 703 N N . ASP A 1 85 ? -46.110 -0.312 8.452 1.00 8.58 80 ASP A N 1
ATOM 704 C CA . ASP A 1 85 ? -44.990 -0.872 9.205 1.00 9.25 80 ASP A CA 1
ATOM 705 C C . ASP A 1 85 ? -43.650 -0.517 8.580 1.00 8.93 80 ASP A C 1
ATOM 706 O O . ASP A 1 85 ? -42.637 -0.444 9.286 1.00 11.03 80 ASP A O 1
ATOM 711 N N . ILE A 1 86 ? -43.617 -0.306 7.261 1.00 8.71 81 ILE A N 1
ATOM 712 C CA . ILE A 1 86 ? -42.367 0.064 6.606 1.00 9.47 81 ILE A CA 1
ATOM 713 C C . ILE A 1 86 ? -41.906 1.437 7.072 1.00 9.11 81 ILE A C 1
ATOM 714 O O . ILE A 1 86 ? -40.721 1.640 7.361 1.00 10.44 81 ILE A O 1
ATOM 719 N N . PHE A 1 87 ? -42.833 2.398 7.162 1.00 8.96 82 PHE A N 1
ATOM 720 C CA . PHE A 1 87 ? -42.483 3.718 7.681 1.00 8.31 82 PHE A CA 1
ATOM 721 C C . PHE A 1 87 ? -42.040 3.641 9.135 1.00 8.52 82 PHE A C 1
ATOM 722 O O . PHE A 1 87 ? -41.057 4.283 9.521 1.00 9.62 82 PHE A O 1
ATOM 730 N N . VAL A 1 88 ? -42.762 2.873 9.959 1.00 8.17 83 VAL A N 1
ATOM 731 C CA . VAL A 1 88 ? -42.394 2.762 11.368 1.00 8.85 83 VAL A CA 1
ATOM 732 C C . VAL A 1 88 ? -40.991 2.183 11.505 1.00 8.98 83 VAL A C 1
ATOM 733 O O . VAL A 1 88 ? -40.178 2.678 12.293 1.00 10.66 83 VAL A O 1
ATOM 737 N N . LYS A 1 89 ? -40.685 1.135 10.728 1.00 9.72 84 LYS A N 1
ATOM 738 C CA . LYS A 1 89 ? -39.381 0.473 10.803 1.00 10.08 84 LYS A CA 1
ATOM 739 C C . LYS A 1 89 ? -38.249 1.438 10.479 1.00 10.64 84 LYS A C 1
ATOM 740 O O . LYS A 1 89 ? -37.162 1.370 11.075 1.00 12.23 84 LYS A O 1
ATOM 746 N N . LYS A 1 90 ? -38.479 2.332 9.526 1.00 8.51 85 LYS A N 1
ATOM 747 C CA . LYS A 1 90 ? -37.448 3.235 9.042 1.00 8.49 85 LYS A CA 1
ATOM 748 C C . LYS A 1 90 ? -37.423 4.556 9.794 1.00 9.14 85 LYS A C 1
ATOM 749 O O . LYS A 1 90 ? -36.648 5.442 9.427 1.00 10.06 85 LYS A O 1
ATOM 755 N N . GLY A 1 91 ? -38.215 4.682 10.860 1.00 9.02 86 GLY A N 1
ATOM 756 C CA . GLY A 1 91 ? -38.274 5.886 11.659 1.00 10.18 86 GLY A CA 1
ATOM 757 C C . GLY A 1 91 ? -36.947 6.549 11.993 1.00 11.36 86 GLY A C 1
ATOM 758 O O . GLY A 1 91 ? -36.779 7.751 11.776 1.00 10.94 86 GLY A O 1
ATOM 759 N N . PRO A 1 92 ? -35.983 5.800 12.545 1.00 11.42 87 PRO A N 1
ATOM 760 C CA . PRO A 1 92 ? -34.710 6.443 12.927 1.00 12.26 87 PRO A CA 1
ATOM 761 C C . PRO A 1 92 ? -34.008 7.105 11.762 1.00 12.34 87 PRO A C 1
ATOM 762 O O . PRO A 1 92 ? -33.313 8.116 11.943 1.00 13.29 87 PRO A O 1
ATOM 766 N N . TYR A 1 93 ? -34.180 6.565 10.562 1.00 10.79 88 TYR A N 1
ATOM 767 C CA A TYR A 1 93 ? -33.571 7.112 9.353 0.52 10.99 88 TYR A CA 1
ATOM 768 C CA B TYR A 1 93 ? -33.544 7.136 9.391 0.48 11.76 88 TYR A CA 1
ATOM 769 C C . TYR A 1 93 ? -34.407 8.215 8.740 1.00 11.77 88 TYR A C 1
ATOM 770 O O . TYR A 1 93 ? -33.866 9.183 8.200 1.00 13.30 88 TYR A O 1
ATOM 787 N N . LEU A 1 94 ? -35.732 8.094 8.818 1.00 10.33 89 LEU A N 1
ATOM 788 C CA . LEU A 1 94 ? -36.577 9.178 8.330 1.00 10.28 89 LEU A CA 1
ATOM 789 C C . LEU A 1 94 ? -36.318 10.469 9.091 1.00 11.28 89 LEU A C 1
ATOM 790 O O . LEU A 1 94 ? -36.541 11.563 8.552 1.00 11.47 89 LEU A O 1
ATOM 795 N N . LYS A 1 95 ? -35.844 10.368 10.338 1.00 12.00 90 LYS A N 1
ATOM 796 C CA . LYS A 1 95 ? -35.521 11.568 11.100 1.00 12.53 90 LYS A CA 1
ATOM 797 C C . LYS A 1 95 ? -34.381 12.365 10.482 1.00 11.23 90 LYS A C 1
ATOM 798 O O . LYS A 1 95 ? -34.186 13.523 10.861 1.00 12.70 90 LYS A O 1
ATOM 804 N N . MET A 1 96 ? -33.630 11.789 9.542 1.00 10.85 91 MET A N 1
ATOM 805 C CA . MET A 1 96 ? -32.627 12.583 8.844 1.00 11.47 91 MET A CA 1
ATOM 806 C C . MET A 1 96 ? -33.256 13.688 8.007 1.00 11.62 91 MET A C 1
ATOM 807 O O . MET A 1 96 ? -32.598 14.704 7.743 1.00 12.27 91 MET A O 1
ATOM 812 N N . TYR A 1 97 ? -34.520 13.535 7.606 1.00 11.17 92 TYR A N 1
ATOM 813 C CA . TYR A 1 97 ? -35.183 14.627 6.906 1.00 11.07 92 TYR A CA 1
ATOM 814 C C . TYR A 1 97 ? -35.358 15.851 7.795 1.00 10.19 92 TYR A C 1
ATOM 815 O O . TYR A 1 97 ? -35.450 16.968 7.275 1.00 10.86 92 TYR A O 1
ATOM 824 N N . SER A 1 98 ? -35.353 15.676 9.117 1.00 10.41 93 SER A N 1
ATOM 825 C CA . SER A 1 98 ? -35.456 16.824 10.014 1.00 10.55 93 SER A CA 1
ATOM 826 C C . SER A 1 98 ? -34.270 17.762 9.841 1.00 12.01 93 SER A C 1
ATOM 827 O O . SER A 1 98 ? -34.444 18.974 9.678 1.00 12.67 93 SER A O 1
ATOM 830 N N . THR A 1 99 ? -33.049 17.226 9.872 1.00 12.05 94 THR A N 1
ATOM 831 C CA . THR A 1 99 ? -31.919 18.123 9.674 1.00 12.43 94 THR A CA 1
ATOM 832 C C . THR A 1 99 ? -31.867 18.630 8.240 1.00 11.45 94 THR A C 1
ATOM 833 O O . THR A 1 99 ? -31.479 19.779 8.013 1.00 12.78 94 THR A O 1
ATOM 837 N N . TYR A 1 100 ? -32.287 17.816 7.265 1.00 10.31 95 TYR A N 1
ATOM 838 C CA . TYR A 1 100 ? -32.342 18.304 5.888 1.00 9.88 95 TYR A CA 1
ATOM 839 C C . TYR A 1 100 ? -33.211 19.549 5.794 1.00 9.80 95 TYR A C 1
ATOM 840 O O . TYR A 1 100 ? -32.829 20.547 5.174 1.00 11.11 95 TYR A O 1
ATOM 849 N N . ILE A 1 101 ? -34.392 19.501 6.408 1.00 10.30 96 ILE A N 1
ATOM 850 C CA . ILE A 1 101 ? -35.313 20.630 6.367 1.00 11.77 96 ILE A CA 1
ATOM 851 C C . ILE A 1 101 ? -34.741 21.814 7.134 1.00 13.18 96 ILE A C 1
ATOM 852 O O . ILE A 1 101 ? -34.773 22.954 6.661 1.00 13.07 96 ILE A O 1
ATOM 857 N N . LYS A 1 102 ? -34.196 21.561 8.324 1.00 12.67 97 LYS A N 1
ATOM 858 C CA . LYS A 1 102 ? -33.707 22.667 9.137 1.00 15.14 97 LYS A CA 1
ATOM 859 C C . LYS A 1 102 ? -32.519 23.375 8.482 1.00 14.56 97 LYS A C 1
ATOM 860 O O . LYS A 1 102 ? -32.395 24.600 8.599 1.00 16.36 97 LYS A O 1
ATOM 866 N N . GLU A 1 103 ? -31.669 22.648 7.757 1.00 14.23 98 GLU A N 1
ATOM 867 C CA . GLU A 1 103 ? -30.485 23.244 7.141 1.00 13.56 98 GLU A CA 1
ATOM 868 C C . GLU A 1 103 ? -30.717 23.705 5.706 1.00 12.76 98 GLU A C 1
ATOM 869 O O . GLU A 1 103 ? -29.786 24.228 5.081 1.00 11.86 98 GLU A O 1
ATOM 875 N N . PHE A 1 104 ? -31.941 23.580 5.193 1.00 12.69 99 PHE A N 1
ATOM 876 C CA . PHE A 1 104 ? -32.190 23.788 3.764 1.00 12.40 99 PHE A CA 1
ATOM 877 C C . PHE A 1 104 ? -31.802 25.197 3.314 1.00 12.55 99 PHE A C 1
ATOM 878 O O . PHE A 1 104 ? -31.083 25.365 2.323 1.00 11.68 99 PHE A O 1
ATOM 886 N N . ASP A 1 105 ? -32.283 26.227 4.015 1.00 13.30 100 ASP A N 1
ATOM 887 C CA . ASP A 1 105 ? -31.984 27.591 3.582 1.00 13.67 100 ASP A CA 1
ATOM 888 C C . ASP A 1 105 ? -30.480 27.852 3.553 1.00 13.69 100 ASP A C 1
ATOM 889 O O . ASP A 1 105 ? -29.972 28.503 2.630 1.00 12.57 100 ASP A O 1
ATOM 894 N N . LYS A 1 106 ? -29.751 27.347 4.551 1.00 12.76 101 LYS A N 1
ATOM 895 C CA . LYS A 1 106 ? -28.304 27.538 4.581 1.00 14.07 101 LYS A CA 1
ATOM 896 C C . LYS A 1 106 ? -27.635 26.789 3.436 1.00 12.43 101 LYS A C 1
ATOM 897 O O . LYS A 1 106 ? -26.711 27.307 2.793 1.00 13.08 101 LYS A O 1
ATOM 903 N N . ASN A 1 107 ? -28.112 25.581 3.137 1.00 11.66 102 ASN A N 1
ATOM 904 C CA . ASN A 1 107 ? -27.482 24.813 2.075 1.00 11.12 102 ASN A CA 1
ATOM 905 C C . ASN A 1 107 ? -27.819 25.364 0.694 1.00 11.41 102 ASN A C 1
ATOM 906 O O . ASN A 1 107 ? -26.986 25.280 -0.216 1.00 11.64 102 ASN A O 1
ATOM 911 N N . ILE A 1 108 ? -29.015 25.936 0.515 1.00 10.75 103 ILE A N 1
ATOM 912 C CA . ILE A 1 108 ? -29.319 26.605 -0.748 1.00 11.11 103 ILE A CA 1
ATOM 913 C C . ILE A 1 108 ? -28.481 27.868 -0.901 1.00 10.16 103 ILE A C 1
ATOM 914 O O . ILE A 1 108 ? -28.023 28.191 -2.002 1.00 11.31 103 ILE A O 1
ATOM 919 N N . ALA A 1 109 ? -28.273 28.611 0.191 1.00 9.82 104 ALA A N 1
ATOM 920 C CA . ALA A 1 109 ? -27.405 29.778 0.099 1.00 11.10 104 ALA A CA 1
ATOM 921 C C . ALA A 1 109 ? -25.985 29.368 -0.254 1.00 11.39 104 ALA A C 1
ATOM 922 O O . ALA A 1 109 ? -25.295 30.087 -0.987 1.00 11.84 104 ALA A O 1
ATOM 924 N N . LEU A 1 110 ? -25.538 28.213 0.246 1.00 11.24 105 LEU A N 1
ATOM 925 C CA . LEU A 1 110 ? -24.220 27.709 -0.123 1.00 10.39 105 LEU A CA 1
ATOM 926 C C . LEU A 1 110 ? -24.155 27.369 -1.610 1.00 10.00 105 LEU A C 1
ATOM 927 O O . LEU A 1 110 ? -23.177 27.706 -2.285 1.00 10.21 105 LEU A O 1
ATOM 932 N N . LEU A 1 111 ? -25.184 26.699 -2.137 1.00 9.71 106 LEU A N 1
ATOM 933 C CA . LEU A 1 111 ? -25.246 26.445 -3.575 1.00 9.46 106 LEU A CA 1
ATOM 934 C C . LEU A 1 111 ? -25.140 27.743 -4.368 1.00 10.07 106 LEU A C 1
ATOM 935 O O . LEU A 1 111 ? -24.375 27.835 -5.337 1.00 10.54 106 LEU A O 1
ATOM 940 N N . ASP A 1 112 ? -25.911 28.756 -3.968 1.00 11.42 107 ASP A N 1
ATOM 941 C CA . ASP A 1 112 ? -25.895 30.037 -4.667 1.00 12.13 107 ASP A CA 1
ATOM 942 C C . ASP A 1 112 ? -24.513 30.679 -4.607 1.00 11.09 107 ASP A C 1
ATOM 943 O O . ASP A 1 112 ? -23.994 31.160 -5.620 1.00 11.90 107 ASP A O 1
ATOM 948 N N . GLU A 1 113 ? -23.894 30.677 -3.426 1.00 10.61 108 GLU A N 1
ATOM 949 C CA . GLU A 1 113 ? -22.550 31.232 -3.293 1.00 10.68 108 GLU A CA 1
ATOM 950 C C . GLU A 1 113 ? -21.569 30.519 -4.214 1.00 10.51 108 GLU A C 1
ATOM 951 O O . GLU A 1 113 ? -20.762 31.159 -4.897 1.00 11.72 108 GLU A O 1
ATOM 957 N N . GLN A 1 114 ? -21.617 29.187 -4.231 1.00 10.99 109 GLN A N 1
ATOM 958 C CA . GLN A 1 114 ? -20.647 28.431 -5.010 1.00 11.67 109 GLN A CA 1
ATOM 959 C C . GLN A 1 114 ? -20.848 28.636 -6.505 1.00 12.10 109 GLN A C 1
ATOM 960 O O . GLN A 1 114 ? -19.873 28.679 -7.263 1.00 13.26 109 GLN A O 1
ATOM 966 N N . CYS A 1 115 ? -22.098 28.770 -6.953 1.00 12.38 110 CYS A N 1
ATOM 967 C CA . CYS A 1 115 ? -22.316 29.087 -8.362 1.00 12.54 110 CYS A CA 1
ATOM 968 C C . CYS A 1 115 ? -21.796 30.473 -8.711 1.00 13.68 110 CYS A C 1
ATOM 969 O O . CYS A 1 115 ? -21.338 30.697 -9.835 1.00 17.71 110 CYS A O 1
ATOM 972 N N . LYS A 1 116 ? -21.842 31.408 -7.769 1.00 12.20 111 LYS A N 1
ATOM 973 C CA . LYS A 1 116 ? -21.377 32.751 -8.089 1.00 12.15 111 LYS A CA 1
ATOM 974 C C . LYS A 1 116 ? -19.862 32.881 -8.000 1.00 12.65 111 LYS A C 1
ATOM 975 O O . LYS A 1 116 ? -19.275 33.682 -8.737 1.00 14.55 111 LYS A O 1
ATOM 981 N N . LYS A 1 117 ? -19.206 32.098 -7.142 1.00 12.78 112 LYS A N 1
ATOM 982 C CA . LYS A 1 117 ? -17.784 32.288 -6.888 1.00 13.27 112 LYS A CA 1
ATOM 983 C C . LYS A 1 117 ? -16.887 31.219 -7.497 1.00 13.06 112 LYS A C 1
ATOM 984 O O . LYS A 1 117 ? -15.665 31.401 -7.508 1.00 15.55 112 LYS A O 1
ATOM 990 N N . ASN A 1 118 ? -17.445 30.132 -8.020 1.00 11.85 113 ASN A N 1
ATOM 991 C CA . ASN A 1 118 ? -16.664 29.030 -8.586 1.00 10.78 113 ASN A CA 1
ATOM 992 C C . ASN A 1 118 ? -17.149 28.799 -10.008 1.00 11.94 113 ASN A C 1
ATOM 993 O O . ASN A 1 118 ? -18.166 28.111 -10.214 1.00 11.96 113 ASN A O 1
ATOM 998 N N . PRO A 1 119 ? -16.475 29.353 -11.021 1.00 12.64 114 PRO A N 1
ATOM 999 C CA . PRO A 1 119 ? -17.033 29.282 -12.387 1.00 12.79 114 PRO A CA 1
ATOM 1000 C C . PRO A 1 119 ? -17.093 27.875 -12.971 1.00 12.16 114 PRO A C 1
ATOM 1001 O O . PRO A 1 119 ? -18.021 27.581 -13.736 1.00 12.02 114 PRO A O 1
ATOM 1005 N N . GLY A 1 120 ? -16.150 26.991 -12.648 1.00 12.42 115 GLY A N 1
ATOM 1006 C CA . GLY A 1 120 ? -16.260 25.628 -13.142 1.00 12.44 115 GLY A CA 1
ATOM 1007 C C . GLY A 1 120 ? -17.482 24.921 -12.591 1.00 10.97 115 GLY A C 1
ATOM 1008 O O . GLY A 1 120 ? -18.176 24.192 -13.309 1.00 11.45 115 GLY A O 1
ATOM 1009 N N . PHE A 1 121 ? -17.777 25.149 -11.313 1.00 9.30 116 PHE A N 1
ATOM 1010 C CA . PHE A 1 121 ? -18.966 24.562 -10.713 1.00 9.22 116 PHE A CA 1
ATOM 1011 C C . PHE A 1 121 ? -20.231 25.194 -11.279 1.00 9.25 116 PHE A C 1
ATOM 1012 O O . PHE A 1 121 ? -21.192 24.485 -11.591 1.00 10.12 116 PHE A O 1
ATOM 1020 N N . ALA A 1 122 ? -20.245 26.526 -11.418 1.00 9.37 117 ALA A N 1
ATOM 1021 C CA . ALA A 1 122 ? -21.386 27.206 -12.028 1.00 10.17 117 ALA A CA 1
ATOM 1022 C C . ALA A 1 122 ? -21.717 26.633 -13.400 1.00 9.38 117 ALA A C 1
ATOM 1023 O O . ALA A 1 122 ? -22.894 26.472 -13.750 1.00 9.81 117 ALA A O 1
ATOM 1025 N N . ALA A 1 123 ? -20.689 26.334 -14.201 1.00 9.44 118 ALA A N 1
ATOM 1026 C CA . ALA A 1 123 ? -20.927 25.797 -15.535 1.00 10.26 118 ALA A CA 1
ATOM 1027 C C . ALA A 1 123 ? -21.574 24.423 -15.477 1.00 10.05 118 ALA A C 1
ATOM 1028 O O . ALA A 1 123 ? -22.513 24.148 -16.233 1.00 10.66 118 ALA A O 1
ATOM 1030 N N . VAL A 1 124 ? -21.110 23.554 -14.575 1.00 9.39 119 VAL A N 1
ATOM 1031 C CA . VAL A 1 124 ? -21.723 22.232 -14.451 1.00 9.75 119 VAL A CA 1
ATOM 1032 C C . VAL A 1 124 ? -23.175 22.353 -14.026 1.00 9.32 119 VAL A C 1
ATOM 1033 O O . VAL A 1 124 ? -24.049 21.650 -14.544 1.00 9.02 119 VAL A O 1
ATOM 1037 N N . VAL A 1 125 ? -23.453 23.233 -13.062 1.00 7.84 120 VAL A N 1
ATOM 1038 C CA . VAL A 1 125 ? -24.818 23.377 -12.569 1.00 8.41 120 VAL A CA 1
ATOM 1039 C C . VAL A 1 125 ? -25.730 23.867 -13.684 1.00 9.42 120 VAL A C 1
ATOM 1040 O O . VAL A 1 125 ? -26.797 23.296 -13.933 1.00 10.76 120 VAL A O 1
ATOM 1044 N N . ARG A 1 126 ? -25.323 24.935 -14.378 1.00 9.90 121 ARG A N 1
ATOM 1045 C CA . ARG A 1 126 ? -26.180 25.495 -15.416 1.00 12.82 121 ARG A CA 1
ATOM 1046 C C . ARG A 1 126 ? -26.392 24.503 -16.554 1.00 11.68 121 ARG A C 1
ATOM 1047 O O . ARG A 1 126 ? -27.514 24.336 -17.045 1.00 11.78 121 ARG A O 1
ATOM 1055 N N . GLU A 1 127 ? -25.331 23.817 -16.979 1.00 10.20 122 GLU A N 1
ATOM 1056 C CA . GLU A 1 127 ? -25.491 22.854 -18.064 1.00 10.34 122 GLU A CA 1
ATOM 1057 C C . GLU A 1 127 ? -26.379 21.688 -17.640 1.00 9.41 122 GLU A C 1
ATOM 1058 O O . GLU A 1 127 ? -27.182 21.180 -18.439 1.00 11.31 122 GLU A O 1
ATOM 1064 N N . PHE A 1 128 ? -26.268 21.259 -16.381 1.00 7.99 123 PHE A N 1
ATOM 1065 C CA . PHE A 1 128 ? -27.152 20.209 -15.888 1.00 7.91 123 PHE A CA 1
ATOM 1066 C C . PHE A 1 128 ? -28.600 20.690 -15.836 1.00 8.16 123 PHE A C 1
ATOM 1067 O O . PHE A 1 128 ? -29.523 19.961 -16.226 1.00 8.09 123 PHE A O 1
ATOM 1075 N N . GLU A 1 129 ? -28.818 21.910 -15.347 1.00 8.96 124 GLU A N 1
ATOM 1076 C CA . GLU A 1 129 ? -30.172 22.455 -15.290 1.00 9.35 124 GLU A CA 1
ATOM 1077 C C . GLU A 1 129 ? -30.808 22.551 -16.673 1.00 10.27 124 GLU A C 1
ATOM 1078 O O . GLU A 1 129 ? -32.024 22.360 -16.813 1.00 11.13 124 GLU A O 1
ATOM 1084 N N . MET A 1 130 ? -30.011 22.830 -17.703 1.00 10.26 125 MET A N 1
ATOM 1085 C CA . MET A 1 130 ? -30.549 22.963 -19.050 1.00 12.64 125 MET A CA 1
ATOM 1086 C C . MET A 1 130 ? -30.685 21.625 -19.760 1.00 11.87 125 MET A C 1
ATOM 1087 O O . MET A 1 130 ? -31.290 21.575 -20.836 1.00 14.01 125 MET A O 1
ATOM 1092 N N . SER A 1 131 ? -30.147 20.552 -19.182 1.00 10.83 126 SER A N 1
ATOM 1093 C CA . SER A 1 131 ? -30.170 19.251 -19.825 1.00 10.29 126 SER A CA 1
ATOM 1094 C C . SER A 1 131 ? -31.574 18.656 -19.769 1.00 10.01 126 SER A C 1
ATOM 1095 O O . SER A 1 131 ? -32.404 19.080 -18.964 1.00 11.00 126 SER A O 1
ATOM 1098 N N . PRO A 1 132 ? -31.867 17.673 -20.625 1.00 10.81 127 PRO A N 1
ATOM 1099 C CA . PRO A 1 132 ? -33.204 17.066 -20.581 1.00 11.77 127 PRO A CA 1
ATOM 1100 C C . PRO A 1 132 ? -33.551 16.488 -19.223 1.00 11.29 127 PRO A C 1
ATOM 1101 O O . PRO A 1 132 ? -34.733 16.461 -18.859 1.00 13.53 127 PRO A O 1
ATOM 1105 N N . ARG A 1 133 ? -32.555 16.032 -18.460 1.00 10.74 128 ARG A N 1
ATOM 1106 C CA . ARG A 1 133 ? -32.829 15.441 -17.155 1.00 10.10 128 ARG A CA 1
ATOM 1107 C C . ARG A 1 133 ? -33.511 16.436 -16.224 1.00 10.59 128 ARG A C 1
ATOM 1108 O O . ARG A 1 133 ? -34.454 16.082 -15.500 1.00 11.54 128 ARG A O 1
ATOM 1116 N N . CYS A 1 134 ? -33.044 17.686 -16.218 1.00 10.62 129 CYS A N 1
ATOM 1117 C CA . CYS A 1 134 ? -33.639 18.699 -15.354 1.00 11.28 129 CYS A CA 1
ATOM 1118 C C . CYS A 1 134 ? -34.755 19.479 -16.023 1.00 11.27 129 CYS A C 1
ATOM 1119 O O . CYS A 1 134 ? -35.598 20.047 -15.323 1.00 11.56 129 CYS A O 1
ATOM 1122 N N . ALA A 1 135 ? -34.743 19.558 -17.355 1.00 11.65 130 ALA A N 1
ATOM 1123 C CA . ALA A 1 135 ? -35.805 20.198 -18.134 1.00 12.89 130 ALA A CA 1
ATOM 1124 C C . ALA A 1 135 ? -35.948 21.679 -17.792 1.00 13.21 130 ALA A C 1
ATOM 1125 O O . ALA A 1 135 ? -37.055 22.226 -17.757 1.00 14.25 130 ALA A O 1
ATOM 1127 N N . ASN A 1 136 ? -34.811 22.342 -17.565 1.00 12.43 131 ASN A N 1
ATOM 1128 C CA . ASN A 1 136 ? -34.762 23.787 -17.311 1.00 13.20 131 ASN A CA 1
ATOM 1129 C C . ASN A 1 136 ? -35.465 24.168 -16.016 1.00 13.34 131 ASN A C 1
ATOM 1130 O O . ASN A 1 136 ? -35.988 25.279 -15.884 1.00 14.36 131 ASN A O 1
ATOM 1135 N N . LEU A 1 137 ? -35.478 23.254 -15.054 1.00 12.35 132 LEU A N 1
ATOM 1136 C CA . LEU A 1 137 ? -35.795 23.584 -13.676 1.00 11.55 132 LEU A CA 1
ATOM 1137 C C . LEU A 1 137 ? -34.499 23.677 -12.886 1.00 11.02 132 LEU A C 1
ATOM 1138 O O . LEU A 1 137 ? -33.585 22.864 -13.069 1.00 11.86 132 LEU A O 1
ATOM 1143 N N . ALA A 1 138 ? -34.427 24.673 -12.011 1.00 11.26 133 ALA A N 1
ATOM 1144 C CA . ALA A 1 138 ? -33.219 24.922 -11.241 1.00 11.35 133 ALA A CA 1
ATOM 1145 C C . ALA A 1 138 ? -32.933 23.783 -10.269 1.00 10.18 133 ALA A C 1
ATOM 1146 O O . ALA A 1 138 ? -33.836 23.073 -9.811 1.00 10.50 133 ALA A O 1
ATOM 1148 N N . LEU A 1 139 ? -31.652 23.627 -9.931 1.00 9.99 134 LEU A N 1
ATOM 1149 C CA . LEU A 1 139 ? -31.287 22.600 -8.961 1.00 9.83 134 LEU A CA 1
ATOM 1150 C C . LEU A 1 139 ? -32.025 22.810 -7.643 1.00 9.87 134 LEU A C 1
ATOM 1151 O O . LEU A 1 139 ? -32.432 21.841 -6.991 1.00 10.44 134 LEU A O 1
ATOM 1156 N N . LYS A 1 140 ? -32.234 24.072 -7.252 1.00 9.99 135 LYS A N 1
ATOM 1157 C CA . LYS A 1 140 ? -32.948 24.371 -6.015 1.00 12.56 135 LYS A CA 1
ATOM 1158 C C . LYS A 1 140 ? -34.369 23.819 -6.035 1.00 10.73 135 LYS A C 1
ATOM 1159 O O . LYS A 1 140 ? -34.902 23.443 -4.983 1.00 12.63 135 LYS A O 1
ATOM 1165 N N . HIS A 1 141 ? -35.000 23.766 -7.214 1.00 9.30 136 HIS A N 1
ATOM 1166 C CA . HIS A 1 141 ? -36.325 23.162 -7.325 1.00 9.70 136 HIS A CA 1
ATOM 1167 C C . HIS A 1 141 ? -36.292 21.707 -6.892 1.00 9.03 136 HIS A C 1
ATOM 1168 O O . HIS A 1 141 ? -37.167 21.244 -6.147 1.00 9.81 136 HIS A O 1
ATOM 1175 N N . TYR A 1 142 ? -35.279 20.970 -7.338 1.00 7.92 137 TYR A N 1
ATOM 1176 C CA . TYR A 1 142 ? -35.191 19.564 -6.966 1.00 7.15 137 TYR A CA 1
ATOM 1177 C C . TYR A 1 142 ? -34.749 19.399 -5.518 1.00 7.48 137 TYR A C 1
ATOM 1178 O O . TYR A 1 142 ? -35.237 18.506 -4.813 1.00 8.67 137 TYR A O 1
ATOM 1187 N N . LEU A 1 143 ? -33.830 20.249 -5.050 1.00 7.36 138 LEU A N 1
ATOM 1188 C CA . LEU A 1 143 ? -33.375 20.162 -3.667 1.00 7.38 138 LEU A CA 1
ATOM 1189 C C . LEU A 1 143 ? -34.486 20.460 -2.668 1.00 7.58 138 LEU A C 1
ATOM 1190 O O . LEU A 1 143 ? -34.391 20.045 -1.508 1.00 7.70 138 LEU A O 1
ATOM 1195 N N . LEU A 1 144 ? -35.536 21.169 -3.086 1.00 9.16 139 LEU A N 1
ATOM 1196 C CA . LEU A 1 144 ? -36.682 21.421 -2.220 1.00 9.33 139 LEU A CA 1
ATOM 1197 C C . LEU A 1 144 ? -37.607 20.213 -2.106 1.00 8.46 139 LEU A C 1
ATOM 1198 O O . LEU A 1 144 ? -38.388 20.137 -1.148 1.00 9.41 139 LEU A O 1
ATOM 1203 N N . LYS A 1 145 ? -37.538 19.269 -3.047 1.00 8.72 140 LYS A N 1
ATOM 1204 C CA . LYS A 1 145 ? -38.498 18.165 -3.037 1.00 8.31 140 LYS A CA 1
ATOM 1205 C C . LYS A 1 145 ? -38.502 17.354 -1.742 1.00 9.19 140 LYS A C 1
ATOM 1206 O O . LYS A 1 145 ? -39.598 16.956 -1.314 1.00 9.68 140 LYS A O 1
ATOM 1212 N N . PRO A 1 146 ? -37.370 17.064 -1.079 1.00 9.41 141 PRO A N 1
ATOM 1213 C CA . PRO A 1 146 ? -37.462 16.343 0.204 1.00 9.75 141 PRO A CA 1
ATOM 1214 C C . PRO A 1 146 ? -38.218 17.123 1.264 1.00 9.45 141 PRO A C 1
ATOM 1215 O O . PRO A 1 146 ? -38.923 16.519 2.085 1.00 11.10 141 PRO A O 1
ATOM 1219 N N . VAL A 1 147 ? -38.073 18.457 1.270 1.00 10.19 142 VAL A N 1
ATOM 1220 C CA . VAL A 1 147 ? -38.845 19.308 2.174 1.00 10.11 142 VAL A CA 1
ATOM 1221 C C . VAL A 1 147 ? -40.334 19.149 1.913 1.00 10.96 142 VAL A C 1
ATOM 1222 O O . VAL A 1 147 ? -41.138 19.077 2.847 1.00 12.75 142 VAL A O 1
ATOM 1226 N N . GLN A 1 148 ? -40.728 19.102 0.639 1.00 10.12 143 GLN A N 1
ATOM 1227 C CA . GLN A 1 148 ? -42.132 18.976 0.275 1.00 9.65 143 GLN A CA 1
ATOM 1228 C C . GLN A 1 148 ? -42.662 17.561 0.455 1.00 9.78 143 GLN A C 1
ATOM 1229 O O . GLN A 1 148 ? -43.873 17.382 0.637 1.00 11.26 143 GLN A O 1
ATOM 1235 N N . ARG A 1 149 ? -41.786 16.554 0.426 1.00 9.59 144 ARG A N 1
ATOM 1236 C CA . ARG A 1 149 ? -42.253 15.172 0.501 1.00 9.43 144 ARG A CA 1
ATOM 1237 C C . ARG A 1 149 ? -42.840 14.852 1.868 1.00 9.82 144 ARG A C 1
ATOM 1238 O O . ARG A 1 149 ? -43.799 14.079 1.969 1.00 10.31 144 ARG A O 1
ATOM 1246 N N . ILE A 1 150 ? -42.285 15.421 2.933 1.00 9.01 145 ILE A N 1
ATOM 1247 C CA . ILE A 1 150 ? -42.730 15.038 4.273 1.00 9.89 145 ILE A CA 1
ATOM 1248 C C . ILE A 1 150 ? -44.180 15.465 4.526 1.00 10.30 145 ILE A C 1
ATOM 1249 O O . ILE A 1 150 ? -44.976 14.633 4.994 1.00 9.87 145 ILE A O 1
ATOM 1254 N N . PRO A 1 151 ? -44.594 16.705 4.224 1.00 10.71 146 PRO A N 1
ATOM 1255 C CA . PRO A 1 151 ? -46.031 17.024 4.326 1.00 12.34 146 PRO A CA 1
ATOM 1256 C C . PRO A 1 151 ? -46.901 16.159 3.434 1.00 11.48 146 PRO A C 1
ATOM 1257 O O . PRO A 1 151 ? -48.063 15.900 3.786 1.00 12.75 146 PRO A O 1
ATOM 1261 N N . GLN A 1 152 ? -46.382 15.692 2.293 1.00 10.71 147 GLN A N 1
ATOM 1262 C CA . GLN A 1 152 ? -47.173 14.794 1.454 1.00 9.83 147 GLN A CA 1
ATOM 1263 C C . GLN A 1 152 ? -47.380 13.438 2.127 1.00 10.32 147 GLN A C 1
ATOM 1264 O O . GLN A 1 152 ? -48.478 12.873 2.064 1.00 10.18 147 GLN A O 1
ATOM 1270 N N . TYR A 1 153 ? -46.348 12.902 2.789 1.00 9.73 148 TYR A N 1
ATOM 1271 C CA . TYR A 1 153 ? -46.542 11.686 3.582 1.00 9.22 148 TYR A CA 1
ATOM 1272 C C . TYR A 1 153 ? -47.630 11.892 4.622 1.00 9.09 148 TYR A C 1
ATOM 1273 O O . TYR A 1 153 ? -48.463 11.008 4.855 1.00 9.66 148 TYR A O 1
ATOM 1282 N N . ARG A 1 154 ? -47.620 13.050 5.278 1.00 8.94 149 ARG A N 1
ATOM 1283 C CA . ARG A 1 154 ? -48.620 13.319 6.300 1.00 9.04 149 ARG A CA 1
ATOM 1284 C C . ARG A 1 154 ? -50.026 13.302 5.710 1.00 9.34 149 ARG A C 1
ATOM 1285 O O . ARG A 1 154 ? -50.926 12.653 6.253 1.00 9.75 149 ARG A O 1
ATOM 1293 N N . LEU A 1 155 ? -50.233 14.008 4.595 1.00 9.19 150 LEU A N 1
ATOM 1294 C CA . LEU A 1 155 ? -51.555 14.029 3.975 1.00 9.86 150 LEU A CA 1
ATOM 1295 C C . LEU A 1 155 ? -51.971 12.631 3.542 1.00 8.64 150 LEU A C 1
ATOM 1296 O O . LEU A 1 155 ? -53.098 12.198 3.802 1.00 9.88 150 LEU A O 1
ATOM 1301 N N . LEU A 1 156 ? -51.063 11.899 2.893 1.00 7.90 151 LEU A N 1
ATOM 1302 C CA . LEU A 1 156 ? -51.430 10.592 2.365 1.00 8.46 151 LEU A CA 1
ATOM 1303 C C . LEU A 1 156 ? -51.705 9.600 3.484 1.00 8.35 151 LEU A C 1
ATOM 1304 O O . LEU A 1 156 ? -52.679 8.841 3.420 1.00 9.51 151 LEU A O 1
ATOM 1309 N N . LEU A 1 157 ? -50.855 9.573 4.514 1.00 7.78 152 LEU A N 1
ATOM 1310 C CA . LEU A 1 157 ? -51.083 8.643 5.614 1.00 7.43 152 LEU A CA 1
ATOM 1311 C C . LEU A 1 157 ? -52.331 9.007 6.409 1.00 8.25 152 LEU A C 1
ATOM 1312 O O . LEU A 1 157 ? -53.015 8.115 6.921 1.00 8.70 152 LEU A O 1
ATOM 1317 N N . THR A 1 158 ? -52.658 10.300 6.513 1.00 8.41 153 THR A N 1
ATOM 1318 C CA . THR A 1 158 ? -53.892 10.688 7.195 1.00 8.54 153 THR A CA 1
ATOM 1319 C C . THR A 1 158 ? -55.122 10.210 6.423 1.00 7.54 153 THR A C 1
ATOM 1320 O O . THR A 1 158 ? -56.084 9.694 7.015 1.00 8.67 153 THR A O 1
ATOM 1324 N N . ASP A 1 159 ? -55.100 10.351 5.095 1.00 8.42 154 ASP A N 1
ATOM 1325 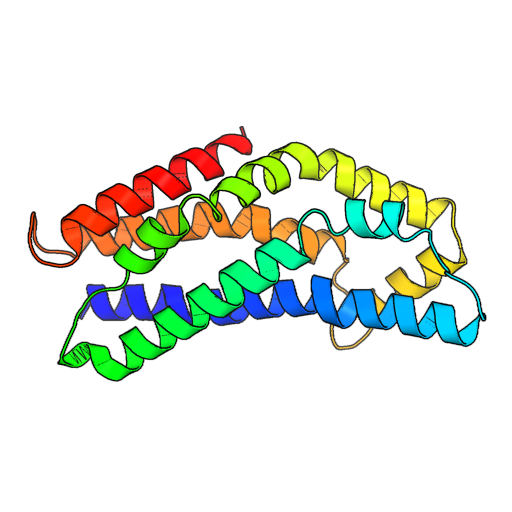C CA . ASP A 1 159 ? -56.198 9.850 4.276 1.00 9.44 154 ASP A CA 1
ATOM 1326 C C . ASP A 1 159 ? -56.276 8.326 4.339 1.00 8.68 154 ASP A C 1
ATOM 1327 O O . ASP A 1 159 ? -57.370 7.752 4.420 1.00 9.82 154 ASP A O 1
ATOM 1332 N N . TYR A 1 160 ? -55.121 7.662 4.305 1.00 8.37 155 TYR A N 1
ATOM 1333 C CA . TYR A 1 160 ? -55.080 6.213 4.446 1.00 7.67 155 TYR A CA 1
ATOM 1334 C C . TYR A 1 160 ? -55.732 5.772 5.754 1.00 8.35 155 TYR A C 1
ATOM 1335 O O . TYR A 1 160 ? -56.611 4.900 5.754 1.00 9.26 155 TYR A O 1
ATOM 1344 N N . LEU A 1 161 ? -55.336 6.394 6.876 1.00 8.36 156 LEU A N 1
ATOM 1345 C CA . LEU A 1 161 ? -55.885 6.048 8.187 1.00 8.88 156 LEU A CA 1
ATOM 1346 C C . LEU A 1 161 ? -57.398 6.235 8.236 1.00 10.60 156 LEU A C 1
ATOM 1347 O O . LEU A 1 161 ? -58.112 5.411 8.826 1.00 12.01 156 LEU A O 1
ATOM 1352 N N . LYS A 1 162 ? -57.896 7.322 7.631 1.00 11.68 157 LYS A N 1
ATOM 1353 C CA . LYS A 1 162 ? -59.327 7.631 7.626 1.00 13.32 157 LYS A CA 1
ATOM 1354 C C . LYS A 1 162 ? -60.138 6.516 6.996 1.00 14.66 157 LYS A C 1
ATOM 1355 O O . LYS A 1 162 ? -61.312 6.327 7.339 1.00 18.27 157 LYS A O 1
ATOM 1361 N N . ASN A 1 163 ? -59.528 5.769 6.083 1.00 15.50 158 ASN A N 1
ATOM 1362 C CA . ASN A 1 163 ? -60.217 4.738 5.330 1.00 17.85 158 ASN A CA 1
ATOM 1363 C C . ASN A 1 163 ? -59.921 3.333 5.842 1.00 19.15 158 ASN A C 1
ATOM 1364 O O . ASN A 1 163 ? -60.335 2.358 5.205 1.00 21.28 158 ASN A O 1
ATOM 1369 N N . LEU A 1 164 ? -59.250 3.209 6.989 1.00 17.23 159 LEU A N 1
ATOM 1370 C CA . LEU A 1 164 ? -58.977 1.926 7.627 1.00 18.27 159 LEU A CA 1
ATOM 1371 C C . LEU A 1 164 ? -60.024 1.603 8.694 1.00 24.14 159 LEU A C 1
ATOM 1372 O O . LEU A 1 164 ? -60.813 2.454 9.108 1.00 26.54 159 LEU A O 1
ATOM 1377 N N . ILE A 1 165 ? -60.001 0.351 9.160 1.00 28.10 160 ILE A N 1
ATOM 1378 C CA . ILE A 1 165 ? -60.873 -0.125 10.232 1.00 30.50 160 ILE A CA 1
ATOM 1379 C C . ILE A 1 165 ? -60.112 -0.048 11.549 1.00 31.62 160 ILE A C 1
ATOM 1380 O O . ILE A 1 165 ? -58.960 -0.491 11.636 1.00 30.69 160 ILE A O 1
ATOM 1385 N N . GLU A 1 166 ? -60.761 0.498 12.577 1.00 34.80 161 GLU A N 1
ATOM 1386 C CA . GLU A 1 166 ? -60.088 0.805 13.834 1.00 38.49 161 GLU A CA 1
ATOM 1387 C C . GLU A 1 166 ? -59.464 -0.432 14.472 1.00 39.60 161 GLU A C 1
ATOM 1388 O O . GLU A 1 166 ? -60.095 -1.488 14.574 1.00 41.54 161 GLU A O 1
ATOM 1394 N N . ASP A 1 167 ? -58.216 -0.275 14.918 1.00 38.86 162 ASP A N 1
ATOM 1395 C CA . ASP A 1 167 ? -57.480 -1.289 15.682 1.00 39.35 162 ASP A CA 1
ATOM 1396 C C . ASP A 1 167 ? -57.508 -2.652 14.999 1.00 36.71 162 ASP A C 1
ATOM 1397 O O . ASP A 1 167 ? -57.529 -3.702 15.648 1.00 38.38 162 ASP A O 1
ATOM 1402 N N . ALA A 1 168 ? -57.496 -2.633 13.672 1.00 31.47 163 ALA A N 1
ATOM 1403 C CA . ALA A 1 168 ? -57.342 -3.837 12.878 1.00 26.33 163 ALA A CA 1
ATOM 1404 C C . ALA A 1 168 ? -56.235 -3.604 11.862 1.00 21.67 163 ALA A C 1
ATOM 1405 O O . ALA A 1 168 ? -56.043 -2.489 11.384 1.00 19.42 163 ALA A O 1
ATOM 1407 N N . GLY A 1 169 ? -55.484 -4.664 11.574 1.00 19.59 164 GLY A N 1
ATOM 1408 C CA . GLY A 1 169 ? -54.439 -4.630 10.573 1.00 15.83 164 GLY A CA 1
ATOM 1409 C C . GLY A 1 169 ? -53.437 -3.500 10.680 1.00 13.29 164 GLY A C 1
ATOM 1410 O O . GLY A 1 169 ? -52.730 -3.370 11.683 1.00 13.39 164 GLY A O 1
ATOM 1411 N N . ASP A 1 170 ? -53.382 -2.667 9.641 1.00 11.37 165 ASP A N 1
ATOM 1412 C CA . ASP A 1 170 ? -52.394 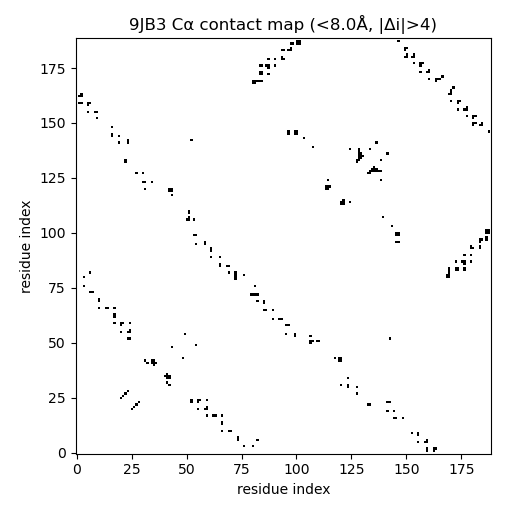-1.601 9.503 1.00 9.25 165 ASP A CA 1
ATOM 1413 C C . ASP A 1 170 ? -52.733 -0.351 10.313 1.00 9.15 165 ASP A C 1
ATOM 1414 O O . ASP A 1 170 ? -51.989 0.627 10.244 1.00 9.22 165 ASP A O 1
ATOM 1419 N N . TYR A 1 171 ? -53.813 -0.368 11.093 1.00 9.30 166 TYR A N 1
ATOM 1420 C CA . TYR A 1 171 ? -54.295 0.856 11.733 1.00 9.08 166 TYR A CA 1
ATOM 1421 C C . TYR A 1 171 ? -53.281 1.432 12.724 1.00 9.16 166 TYR A C 1
ATOM 1422 O O . TYR A 1 171 ? -52.911 2.609 12.633 1.00 8.90 166 TYR A O 1
ATOM 1431 N N . ARG A 1 172 ? -52.840 0.628 13.697 1.00 10.09 167 ARG A N 1
ATOM 1432 C CA . ARG A 1 172 ? -51.940 1.143 14.730 1.00 11.04 167 ARG A CA 1
ATOM 1433 C C . ARG A 1 172 ? -50.607 1.599 14.140 1.00 11.05 167 ARG A C 1
ATOM 1434 O O . ARG A 1 172 ? -50.070 2.643 14.534 1.00 11.15 167 ARG A O 1
ATOM 1442 N N . ASP A 1 173 ? -50.052 0.830 13.198 1.00 9.91 168 ASP A N 1
ATOM 1443 C CA . ASP A 1 173 ? -48.799 1.256 12.583 1.00 9.32 168 ASP A CA 1
ATOM 1444 C C . ASP A 1 173 ? -48.977 2.537 11.773 1.00 8.95 168 ASP A C 1
ATOM 1445 O O . ASP A 1 173 ? -48.048 3.345 11.688 1.00 8.49 168 ASP A O 1
ATOM 1450 N N . THR A 1 174 ? -50.149 2.745 11.168 1.00 8.19 169 THR A N 1
ATOM 1451 C CA . THR A 1 174 ? -50.384 4.005 10.466 1.00 8.56 169 THR A CA 1
ATOM 1452 C C . THR A 1 174 ? -50.390 5.175 11.441 1.00 8.47 169 THR A C 1
ATOM 1453 O O . THR A 1 174 ? -49.823 6.234 11.146 1.00 9.09 169 THR A O 1
ATOM 1457 N N . GLN A 1 175 ? -50.995 4.997 12.618 1.00 8.46 170 GLN A N 1
ATOM 1458 C CA . GLN A 1 175 ? -50.925 6.038 13.639 1.00 9.28 170 GLN A CA 1
ATOM 1459 C C . GLN A 1 175 ? -49.479 6.348 13.991 1.00 8.79 170 GLN A C 1
ATOM 1460 O O . GLN A 1 175 ? -49.086 7.516 14.105 1.00 10.50 170 GLN A O 1
ATOM 1466 N N . ASP A 1 176 ? -48.669 5.302 14.176 1.00 9.16 171 ASP A N 1
ATOM 1467 C CA . ASP A 1 176 ? -47.289 5.518 14.590 1.00 9.48 171 ASP A CA 1
ATOM 1468 C C . ASP A 1 176 ? -46.461 6.111 13.460 1.00 9.48 171 ASP A C 1
ATOM 1469 O 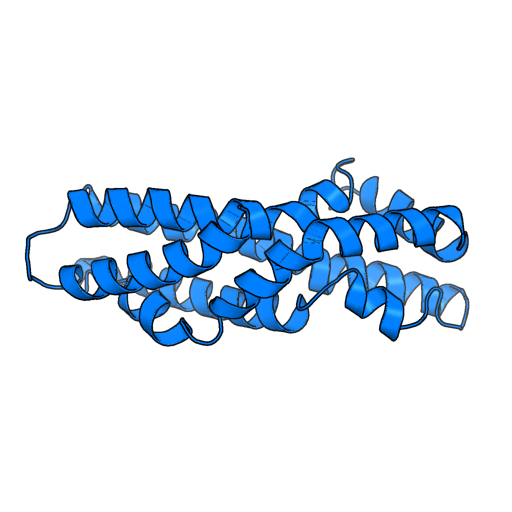O . ASP A 1 176 ? -45.571 6.939 13.707 1.00 11.19 171 ASP A O 1
ATOM 1474 N N . ALA A 1 177 ? -46.753 5.722 12.215 1.00 8.90 172 ALA A N 1
ATOM 1475 C CA . ALA A 1 177 ? -46.055 6.313 11.077 1.00 8.91 172 ALA A CA 1
ATOM 1476 C C . ALA A 1 177 ? -46.378 7.792 10.961 1.00 9.29 172 ALA A C 1
ATOM 1477 O O . ALA A 1 177 ? -45.496 8.618 10.682 1.00 9.35 172 ALA A O 1
ATOM 1479 N N . LEU A 1 178 ? -47.647 8.142 11.172 1.00 10.44 173 LEU A N 1
ATOM 1480 C CA . LEU A 1 178 ? -48.049 9.543 11.142 1.00 12.38 173 LEU A CA 1
ATOM 1481 C C . LEU A 1 178 ? -47.305 10.347 12.200 1.00 12.95 173 LEU A C 1
ATOM 1482 O O . LEU A 1 178 ? -46.876 11.477 11.942 1.00 13.70 173 LEU A O 1
ATOM 1487 N N . ALA A 1 179 ? -47.132 9.776 13.397 1.00 12.72 174 ALA A N 1
ATOM 1488 C CA . ALA A 1 179 ? -46.395 10.477 14.445 1.00 13.75 174 ALA A CA 1
ATOM 1489 C C . ALA A 1 179 ? -44.948 10.740 14.034 1.00 14.87 174 ALA A C 1
ATOM 1490 O O . ALA A 1 179 ? -44.394 11.808 14.333 1.00 17.60 174 ALA A O 1
ATOM 1492 N N . VAL A 1 180 ? -44.315 9.781 13.353 1.00 13.51 175 VAL A N 1
ATOM 1493 C CA . VAL A 1 180 ? -42.944 9.984 12.882 1.00 14.04 175 VAL A CA 1
ATOM 1494 C C . VAL A 1 180 ? -42.892 11.130 11.882 1.00 12.29 175 VAL A C 1
ATOM 1495 O O . VAL A 1 180 ? -42.049 12.032 11.978 1.00 12.83 175 VAL A O 1
ATOM 1499 N N . VAL A 1 181 ? -43.793 11.113 10.899 1.00 9.70 176 VAL A N 1
ATOM 1500 C CA . VAL A 1 181 ? -43.690 12.109 9.844 1.00 11.16 176 VAL A CA 1
ATOM 1501 C C . VAL A 1 181 ? -44.094 13.494 10.344 1.00 11.57 176 VAL A C 1
ATOM 1502 O O . VAL A 1 181 ? -43.552 14.498 9.870 1.00 11.83 176 VAL A O 1
ATOM 1506 N N . ILE A 1 182 ? -45.005 13.586 11.321 1.00 10.90 177 ILE A N 1
ATOM 1507 C CA . ILE A 1 182 ? -45.356 14.900 11.860 1.00 13.01 177 ILE A CA 1
ATOM 1508 C C . ILE A 1 182 ? -44.175 15.500 12.608 1.00 14.79 177 ILE A C 1
ATOM 1509 O O . ILE A 1 182 ? -43.873 16.692 12.466 1.00 14.85 177 ILE A O 1
ATOM 1514 N N . GLU A 1 183 ? -43.461 14.684 13.388 1.00 13.63 178 GLU A N 1
ATOM 1515 C CA . GLU A 1 183 ? -42.269 15.194 14.057 1.00 15.88 178 GLU A CA 1
ATOM 1516 C C . GLU A 1 183 ? -41.263 15.754 13.056 1.00 15.61 178 GLU A C 1
ATOM 1517 O O . GLU A 1 183 ? -40.649 16.801 13.299 1.00 17.25 178 GLU A O 1
ATOM 1523 N N . VAL A 1 184 ? -41.083 15.078 11.921 1.00 15.53 179 VAL A N 1
ATOM 1524 C CA . VAL A 1 184 ? -40.174 15.580 10.892 1.00 15.30 179 VAL A CA 1
ATOM 1525 C C . VAL A 1 184 ? -40.725 16.860 10.263 1.00 16.87 179 VAL A C 1
ATOM 1526 O O . VAL A 1 184 ? -40.009 17.861 10.118 1.00 16.48 179 VAL A O 1
ATOM 1530 N N . ALA A 1 185 ? -42.007 16.843 9.884 1.00 17.37 180 ALA A N 1
ATOM 1531 C CA . ALA A 1 185 ? -42.611 17.976 9.186 1.00 18.74 180 ALA A CA 1
ATOM 1532 C C . ALA A 1 185 ? -42.538 19.263 10.001 1.00 20.10 180 ALA A C 1
ATOM 1533 O O . ALA A 1 185 ? -42.442 20.356 9.428 1.00 20.53 180 ALA A O 1
ATOM 1535 N N . ASN A 1 186 ? -42.574 19.157 11.332 1.00 20.69 181 ASN A N 1
ATOM 1536 C CA . ASN A 1 186 ? -42.570 20.352 12.169 1.00 21.13 181 ASN A CA 1
ATOM 1537 C C . ASN A 1 186 ? -41.268 21.133 12.079 1.00 22.96 181 ASN A C 1
ATOM 1538 O O . ASN A 1 186 ? -41.239 22.308 12.464 1.00 23.58 181 ASN A O 1
ATOM 1543 N N . HIS A 1 187 ? -40.194 20.526 11.573 1.00 23.10 182 HIS A N 1
ATOM 1544 C CA . HIS A 1 187 ? -38.938 21.260 11.460 1.00 24.42 182 HIS A CA 1
ATOM 1545 C C . HIS A 1 187 ? -38.977 22.332 10.379 1.00 25.75 182 HIS A C 1
ATOM 1546 O O . HIS A 1 187 ? -38.036 23.131 10.287 1.00 25.56 182 HIS A O 1
ATOM 1553 N N . ALA A 1 188 ? -40.036 22.372 9.567 1.00 26.76 183 ALA A N 1
ATOM 1554 C CA . ALA A 1 188 ? -40.237 23.487 8.651 1.00 29.03 183 ALA A CA 1
ATOM 1555 C C . ALA A 1 188 ? -40.728 24.739 9.364 1.00 33.02 183 ALA A C 1
ATOM 1556 O O . ALA A 1 188 ? -40.674 25.828 8.784 1.00 33.35 183 ALA A O 1
ATOM 1558 N N . ASN A 1 189 ? -41.204 24.609 10.598 1.00 35.75 184 ASN A N 1
ATOM 1559 C CA . ASN A 1 189 ? -41.690 25.751 11.367 1.00 39.23 184 ASN A CA 1
ATOM 1560 C C . ASN A 1 189 ? -40.531 26.635 11.817 1.00 40.48 184 ASN A C 1
ATOM 1561 O O . ASN A 1 189 ? -39.663 26.195 12.573 1.00 40.92 184 ASN A O 1
#

InterPro domains:
  IPR000219 Dbl homology domain [PF00621] (875-1058)
  IPR000219 Dbl homology domain [PS50010] (871-1060)
  IPR000219 Dbl homology domain [SM00325] (875-1059)
  IPR000219 Dbl homology domain [cd00160] (873-1058)
  IPR000306 FYVE zinc finger [PF01363] (1219-1282)
  IPR000306 FYVE zinc finger [SM00064] (1214-1282)
  IPR001849 Pleckstrin homology domain [PF00169] (1092-1182)
  IPR001849 Pleckstrin homology domain [PF00169] (1336-1426)
  IPR001849 Ple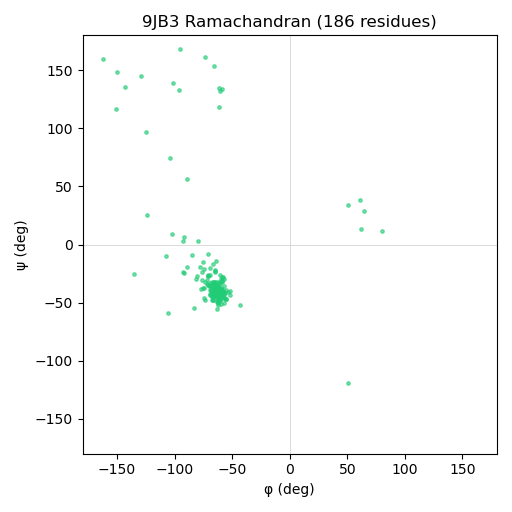ckstrin homology domain [PS50003] (1089-1183)
  IPR001849 Pleckstrin homology domain [PS50003] (1333-1429)
  IPR001849 Pleckstrin homology domain [SM00233] (1090-1185)
  IPR001849 Pleckstrin homology domain [SM00233] (1334-1430)
  IPR011993 PH-like domain superfamily [G3DSA:2.30.29.30] (1080-1181)
  IPR011993 PH-like domain superfamily [G3DSA:2.30.29.30] (1327-1429)
  IPR013083 Zinc finger, RING/FYVE/PHD-type [G3DSA:3.30.40.10] (1208-1292)
  IPR017455 Zinc finger, FYVE-related [PS50178] (1222-1281)
  IPR035899 Dbl homology (DH) domain superfamily [G3DSA:1.20.900.10] (869-1079)
  IPR035899 Dbl homology (DH) domain superfamily [SSF48065] (865-1077)
  IPR037743 FGD6, N-terminal PH domain [cd15793] (1077-1199)
  IPR051092 FYVE, RhoGEF and PH domain-containing [PTHR12673] (480-1415)

Radius of gyration: 18.53 Å; Cα contacts (8 Å, |Δi|>4): 184; chains: 1; bounding box: 53×44×36 Å

Nearest PDB structures (foldseek):
  3jv3-assembly1_A  TM=8.801E-01  e=1.263E-08  Mus musculus
  3qbv-assembly2_D  TM=8.411E-01  e=8.338E-09  Homo sapiens
  1ki1-assembly2_D  TM=8.385E-01  e=8.732E-09  Homo sapiens
  3qbv-assembly1_B  TM=8.410E-01  e=1.665E-08  Homo sapiens
  5hzi-assembly2_B  TM=7.326E-01  e=1.013E-05  Homo sapiens

Foldseek 3Di:
DQLLVLLVVVLVVLVVLLLLLCCLPPVLVVLQVVLCVVVVHRLDDPVLSCLLCDCSVLVNVLSVVLNVVSVVCSVVCVPAPANLVSLLVCLVSLLSLLVLLLCVVVSVVSVVVCLVPRVSSVVSQVVSCVDPSNVNDHNNVSSCSSLVVLVVLLVSLVSSLVPDDPPDHHNVSSVSSNVSSVVSNVSND

Organism: Homo sapiens (NCBI:txid9606)

Sequence (189 aa):
GSPEFIAKEIMSSEKVFVDVLKLLHIDFRDAVAHASRQLGKPVIEDRILNQILYYLPQLYELNRDLLKELEERMLHWTEQQRIADIFVKKGPYYLKMYSTYIKEFDKNIALLDEQCKKNPGFAAVVREFEMSPRCANLALKHYLLKPVQRIPQYRLLLTDYLKNLIEDAGDYRDTQDALAVVIEVANHAN

B-factor: mean 16.04, std 8.83, range [6.46, 52.29]